Protein AF-0000000066178307 (afdb_homodimer)

Solvent-accessible surface area (backbone atoms only — not comparable to full-atom values): 11859 Å² total; per-residue (Å²): 125,87,68,54,70,48,57,29,30,27,57,36,54,83,48,83,40,31,33,33,31,41,27,75,40,78,41,63,38,90,85,79,64,45,75,43,84,43,77,46,77,40,38,23,40,28,88,80,61,76,73,45,60,52,18,30,32,32,31,30,49,51,76,69,78,51,97,70,29,35,30,28,61,73,46,74,78,41,82,56,47,70,68,57,53,51,50,51,48,49,50,51,49,48,52,48,46,54,55,53,59,62,60,58,57,82,107,126,85,70,55,71,48,56,27,30,29,57,36,54,84,48,85,42,32,31,32,30,42,27,75,42,79,42,64,38,90,86,78,66,45,75,42,83,44,78,44,78,41,37,23,41,28,87,78,61,75,73,45,61,52,19,31,32,33,31,32,51,50,75,71,78,50,98,69,29,35,29,29,60,74,46,75,78,41,81,59,49,70,67,59,53,52,50,51,49,49,52,50,48,48,52,48,45,52,54,55,58,64,61,57,58,82,107

pLDDT: mean 90.84, std 12.84, range [30.05, 98.75]

Structure (mmCIF, N/CA/C/O backbone):
data_AF-0000000066178307-model_v1
#
loop_
_entity.id
_entity.type
_entity.pdbx_description
1 polymer 'Small ribosomal subunit protein uS17'
#
loop_
_atom_site.group_PDB
_atom_site.id
_atom_site.type_symbol
_atom_site.label_atom_id
_atom_site.label_alt_id
_atom_site.label_comp_id
_atom_site.label_asym_id
_atom_site.label_entity_id
_atom_site.label_seq_id
_atom_site.pdbx_PDB_ins_code
_atom_site.Cartn_x
_atom_site.Cartn_y
_atom_site.Cartn_z
_atom_site.occupancy
_atom_site.B_iso_or_equiv
_atom_site.auth_seq_id
_atom_site.auth_comp_id
_atom_site.auth_asym_id
_atom_site.auth_atom_id
_atom_site.pdbx_PDB_model_num
ATOM 1 N N . MET A 1 1 ? 13.32 26.219 10.039 1 58.81 1 MET A N 1
ATOM 2 C CA . MET A 1 1 ? 13.797 25.359 8.961 1 58.81 1 MET A CA 1
ATOM 3 C C . MET A 1 1 ? 12.633 24.656 8.258 1 58.81 1 MET A C 1
ATOM 5 O O . MET A 1 1 ? 11.617 24.344 8.883 1 58.81 1 MET A O 1
ATOM 9 N N . PRO A 1 2 ? 12.617 24.703 6.938 1 69.06 2 PRO A N 1
ATOM 10 C CA . PRO A 1 2 ? 11.438 24.156 6.254 1 69.06 2 PRO A CA 1
ATOM 11 C C . PRO A 1 2 ? 11.094 22.734 6.699 1 69.06 2 PRO A C 1
ATOM 13 O O . PRO A 1 2 ? 11.992 21.969 7.039 1 69.06 2 PRO A O 1
ATOM 16 N N . ARG A 1 3 ? 9.852 22.406 7.051 1 85.62 3 ARG A N 1
ATOM 17 C CA . ARG A 1 3 ? 9.422 21.109 7.559 1 85.62 3 ARG A CA 1
ATOM 18 C C . ARG A 1 3 ? 9.695 20 6.535 1 85.62 3 ARG A C 1
ATOM 20 O O . ARG A 1 3 ? 9.562 20.219 5.332 1 85.62 3 ARG A O 1
ATOM 27 N N . LYS A 1 4 ? 10.352 18.875 6.949 1 95.19 4 LYS A N 1
ATOM 28 C CA . LYS A 1 4 ? 10.633 17.703 6.109 1 95.19 4 LYS A CA 1
ATOM 29 C C . LYS A 1 4 ? 9.344 17.078 5.59 1 95.19 4 LYS A C 1
ATOM 31 O O . LYS A 1 4 ? 8.367 16.953 6.332 1 95.19 4 LYS A O 1
ATOM 36 N N . ARG A 1 5 ? 9.406 16.844 4.27 1 96.25 5 ARG A N 1
ATOM 37 C CA . ARG A 1 5 ? 8.258 16.172 3.67 1 96.25 5 ARG A CA 1
ATOM 38 C C . ARG A 1 5 ? 8.672 14.844 3.049 1 96.25 5 ARG A C 1
ATOM 40 O O . ARG A 1 5 ? 9.773 14.711 2.521 1 96.25 5 ARG A O 1
ATOM 47 N N . LEU A 1 6 ? 7.785 13.93 3.166 1 96.62 6 LEU A N 1
ATOM 48 C CA . LEU A 1 6 ? 8.008 12.602 2.596 1 96.62 6 LEU A CA 1
ATOM 49 C C . LEU A 1 6 ? 6.754 12.094 1.901 1 96.62 6 LEU A C 1
ATOM 51 O O . LEU A 1 6 ? 5.641 12.477 2.258 1 96.62 6 LEU A O 1
ATOM 55 N N . THR A 1 7 ? 6.98 11.352 0.907 1 96.88 7 THR A N 1
ATOM 56 C CA . THR A 1 7 ? 5.879 10.695 0.211 1 96.88 7 THR A CA 1
ATOM 57 C C . THR A 1 7 ? 5.93 9.188 0.424 1 96.88 7 THR A C 1
ATOM 59 O O . THR A 1 7 ? 7 8.578 0.359 1 96.88 7 THR A O 1
ATOM 62 N N . GLY A 1 8 ? 4.781 8.625 0.711 1 97.69 8 GLY A N 1
ATOM 63 C CA . GLY A 1 8 ? 4.719 7.188 0.95 1 97.69 8 GLY A CA 1
ATOM 64 C C . GLY A 1 8 ? 3.338 6.602 0.727 1 97.69 8 GLY A C 1
ATOM 65 O O . GLY A 1 8 ? 2.451 7.273 0.196 1 97.69 8 GLY A O 1
ATOM 66 N N . ILE A 1 9 ? 3.219 5.352 1.08 1 97.69 9 ILE A N 1
ATOM 67 C CA . ILE A 1 9 ? 1.965 4.633 0.888 1 97.69 9 ILE A CA 1
ATOM 68 C C . ILE A 1 9 ? 1.365 4.266 2.244 1 97.69 9 ILE A C 1
ATOM 70 O O . ILE A 1 9 ? 2.084 3.857 3.158 1 97.69 9 ILE A O 1
ATOM 74 N N . VAL A 1 10 ? 0.072 4.434 2.363 1 98.5 10 VAL A N 1
ATOM 75 C CA . VAL A 1 10 ? -0.604 4.082 3.609 1 98.5 10 VAL A CA 1
ATOM 76 C C . VAL A 1 10 ? -0.691 2.564 3.742 1 98.5 10 VAL A C 1
ATOM 78 O O . VAL A 1 10 ? -1.216 1.887 2.855 1 98.5 10 VAL A O 1
ATOM 81 N N . VAL A 1 11 ? -0.214 2.055 4.93 1 98.19 11 VAL A N 1
ATOM 82 C CA . VAL A 1 11 ? -0.198 0.602 5.078 1 98.19 11 VAL A CA 1
ATOM 83 C C . VAL A 1 11 ? -1.147 0.185 6.199 1 98.19 11 VAL A C 1
ATOM 85 O O . VAL A 1 11 ? -1.501 -0.991 6.312 1 98.19 11 VAL A O 1
ATOM 88 N N . SER A 1 12 ? -1.593 1.193 6.98 1 98.38 12 SER A N 1
ATOM 89 C CA . SER A 1 12 ? -2.566 0.922 8.031 1 98.38 12 SER A CA 1
ATOM 90 C C . SER A 1 12 ? -3.4 2.16 8.344 1 98.38 12 SER A C 1
ATOM 92 O O . SER A 1 12 ? -2.869 3.27 8.422 1 98.38 12 SER A O 1
ATOM 94 N N . ASP A 1 13 ? -4.699 1.917 8.398 1 97.44 13 ASP A N 1
ATOM 95 C CA . ASP A 1 13 ? -5.625 2.994 8.75 1 97.44 13 ASP A CA 1
ATOM 96 C C . ASP A 1 13 ? -6.527 2.586 9.906 1 97.44 13 ASP A C 1
ATOM 98 O O . ASP A 1 13 ? -7.625 3.129 10.07 1 97.44 13 ASP A O 1
ATOM 102 N N . LYS A 1 14 ? -6.039 1.734 10.695 1 96.06 14 LYS A N 1
ATOM 103 C CA . LYS A 1 14 ? -6.855 1.139 11.75 1 96.06 14 LYS A CA 1
ATOM 104 C C . LYS A 1 14 ? -6.953 2.064 12.953 1 96.06 14 LYS A C 1
ATOM 106 O O . LYS A 1 14 ? -7.953 2.049 13.68 1 96.06 14 LYS A O 1
ATOM 111 N N . MET A 1 15 ? -6.023 2.861 13.18 1 97.12 15 MET A N 1
ATOM 112 C CA . MET A 1 15 ? -5.961 3.713 14.367 1 97.12 15 MET A CA 1
ATOM 113 C C . MET A 1 15 ? -6.758 4.996 14.156 1 97.12 15 MET A C 1
ATOM 115 O O . MET A 1 15 ? -6.777 5.547 13.055 1 97.12 15 MET A O 1
ATOM 119 N N . ASP A 1 16 ? -7.32 5.469 15.219 1 97.25 16 ASP A N 1
ATOM 120 C CA . ASP A 1 16 ? -8.117 6.691 15.148 1 97.25 16 ASP A CA 1
ATOM 121 C C . ASP A 1 16 ? -7.23 7.91 14.898 1 97.25 16 ASP A C 1
ATOM 123 O O . ASP A 1 16 ? -6.242 8.125 15.602 1 97.25 16 ASP A O 1
ATOM 127 N N . LYS A 1 17 ? -7.559 8.672 13.93 1 98.12 17 LYS A N 1
ATOM 128 C CA . LYS A 1 17 ? -6.906 9.914 13.531 1 98.12 17 LYS A CA 1
ATOM 129 C C . LYS A 1 17 ? -5.422 9.695 13.25 1 98.12 17 LYS A C 1
ATOM 131 O O . LYS A 1 17 ? -4.613 10.617 13.391 1 98.12 17 LYS A O 1
ATOM 136 N N . THR A 1 18 ? -5.027 8.492 13.023 1 98.5 18 THR A N 1
ATOM 137 C CA . THR A 1 18 ? -3.631 8.156 12.773 1 98.5 18 THR A CA 1
ATOM 138 C C . THR A 1 18 ? -3.516 7.109 11.664 1 98.5 18 THR A C 1
ATOM 140 O O .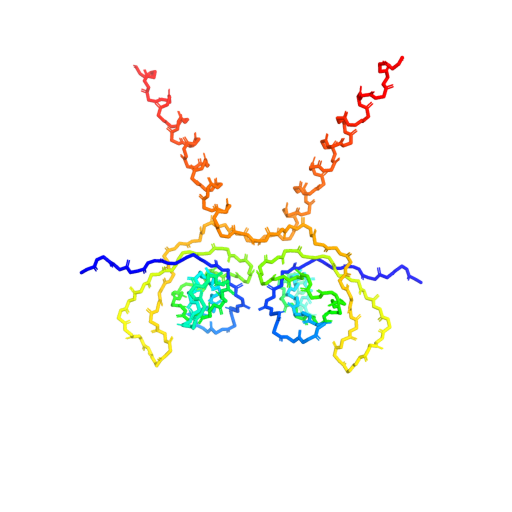 THR A 1 18 ? -4.293 6.152 11.633 1 98.5 18 THR A O 1
ATOM 143 N N . VAL A 1 19 ? -2.596 7.363 10.781 1 98.56 19 VAL A N 1
ATOM 144 C CA . VAL A 1 19 ? -2.305 6.371 9.75 1 98.56 19 VAL A CA 1
ATOM 145 C C . VAL A 1 19 ? -0.825 6 9.789 1 98.56 19 VAL A C 1
ATOM 147 O O . VAL A 1 19 ? -0.002 6.758 10.312 1 98.56 19 VAL A O 1
ATOM 150 N N . VAL A 1 20 ? -0.552 4.805 9.32 1 98.62 20 VAL A N 1
ATOM 151 C CA . VAL A 1 20 ? 0.832 4.367 9.164 1 98.62 20 VAL A CA 1
ATOM 152 C C . VAL A 1 20 ? 1.241 4.477 7.695 1 98.62 20 VAL A C 1
ATOM 154 O O . VAL A 1 20 ? 0.566 3.941 6.812 1 98.62 20 VAL A O 1
ATOM 157 N N . VAL A 1 21 ? 2.305 5.168 7.484 1 98.62 21 VAL A N 1
ATOM 158 C CA . VAL A 1 21 ? 2.775 5.438 6.133 1 98.62 21 VAL A CA 1
ATOM 159 C C . VAL A 1 21 ? 4.152 4.816 5.93 1 98.62 21 VAL A C 1
ATOM 161 O O . VAL A 1 21 ? 5.074 5.055 6.715 1 98.62 21 VAL A O 1
ATOM 164 N N . ALA A 1 22 ? 4.238 3.965 4.875 1 98.56 22 ALA A N 1
ATOM 165 C CA . ALA A 1 22 ? 5.527 3.381 4.508 1 98.56 22 ALA A CA 1
ATOM 166 C C . ALA A 1 22 ? 6.254 4.262 3.494 1 98.56 22 ALA A C 1
ATOM 168 O O . ALA A 1 22 ? 5.715 4.57 2.43 1 98.56 22 ALA A O 1
ATOM 169 N N . VAL A 1 23 ? 7.441 4.637 3.898 1 97.44 23 VAL A N 1
ATOM 170 C CA . VAL A 1 23 ? 8.25 5.504 3.045 1 97.44 23 VAL A CA 1
ATOM 171 C C . VAL A 1 23 ? 9.539 4.789 2.652 1 97.44 23 VAL A C 1
ATOM 173 O O . VAL A 1 23 ? 10.219 4.211 3.504 1 97.44 23 VAL A O 1
ATOM 176 N N . GLU A 1 24 ? 9.781 4.855 1.334 1 94.19 24 GLU A N 1
ATOM 177 C CA . GLU A 1 24 ? 11.023 4.277 0.835 1 94.19 24 GLU A CA 1
ATOM 178 C C . GLU A 1 24 ? 12.117 5.34 0.709 1 94.19 24 GLU A C 1
ATOM 180 O O . GLU A 1 24 ? 11.898 6.391 0.104 1 94.19 24 GLU A O 1
ATOM 185 N N . LYS A 1 25 ? 13.242 5.031 1.304 1 92.44 25 LYS A N 1
ATOM 186 C CA . LYS A 1 25 ? 14.352 5.977 1.247 1 92.44 25 LYS A CA 1
ATOM 187 C C . LYS A 1 25 ? 15.648 5.277 0.866 1 92.44 25 LYS A C 1
ATOM 189 O O . LYS A 1 25 ? 15.805 4.074 1.088 1 92.44 25 LYS A O 1
ATOM 194 N N . LEU A 1 26 ? 16.469 6.055 0.216 1 91.44 26 LEU A N 1
ATOM 195 C CA . LEU A 1 26 ? 17.828 5.586 -0.087 1 91.44 26 LEU A CA 1
ATOM 196 C C . LEU A 1 26 ? 18.781 5.918 1.052 1 91.44 26 LEU A C 1
ATOM 198 O O . LEU A 1 26 ? 18.891 7.078 1.456 1 91.44 26 LEU A O 1
ATOM 202 N N . VAL A 1 27 ? 19.375 4.887 1.616 1 92.75 27 VAL A N 1
ATOM 203 C CA . VAL A 1 27 ? 20.281 5.105 2.729 1 92.75 27 VAL A CA 1
ATOM 204 C C . VAL A 1 27 ? 21.672 4.547 2.379 1 92.75 27 VAL A C 1
ATOM 206 O O . VAL A 1 27 ? 21.766 3.557 1.651 1 92.75 27 VAL A O 1
ATOM 209 N N . GLN A 1 28 ? 22.594 5.164 2.783 1 93.56 28 GLN A N 1
ATOM 210 C CA . GLN A 1 28 ? 23.953 4.73 2.496 1 93.56 28 GLN A CA 1
ATOM 211 C C . GLN A 1 28 ? 24.438 3.717 3.529 1 93.56 28 GLN A C 1
ATOM 213 O O . GLN A 1 28 ? 24.297 3.938 4.734 1 93.56 28 GLN A O 1
ATOM 218 N N . HIS A 1 29 ? 25.016 2.701 3.035 1 91.88 29 HIS A N 1
ATOM 219 C CA . HIS A 1 29 ? 25.594 1.708 3.939 1 91.88 29 HIS A CA 1
ATOM 220 C C . HIS A 1 29 ? 26.859 2.232 4.605 1 91.88 29 HIS A C 1
ATOM 222 O O . HIS A 1 29 ? 27.734 2.793 3.939 1 91.88 29 HIS A O 1
ATOM 228 N N . PRO A 1 30 ? 26.922 2.189 5.922 1 89.69 30 PRO A N 1
ATOM 229 C CA . PRO A 1 30 ? 28 2.818 6.688 1 89.69 30 PRO A CA 1
ATOM 230 C C . PRO A 1 30 ? 29.375 2.312 6.285 1 89.69 30 PRO A C 1
ATOM 232 O O . PRO A 1 30 ? 30.344 3.074 6.305 1 89.69 30 PRO A O 1
ATOM 235 N N . ILE A 1 31 ? 29.453 1.088 5.879 1 91.62 31 ILE A N 1
ATOM 236 C CA . ILE A 1 31 ? 30.766 0.497 5.621 1 91.62 31 ILE A CA 1
ATOM 237 C C . ILE A 1 31 ? 31.094 0.593 4.129 1 91.62 31 ILE A C 1
ATOM 239 O O . ILE A 1 31 ? 32.188 1.039 3.754 1 91.62 31 ILE A O 1
ATOM 243 N N . TYR A 1 32 ? 30.203 0.322 3.182 1 92.25 32 TYR A N 1
ATOM 244 C CA . TYR A 1 32 ? 30.469 0.191 1.754 1 92.25 32 TYR A CA 1
ATOM 245 C C . TYR A 1 32 ? 30.031 1.442 1 1 92.25 32 TYR A C 1
ATOM 247 O O . TYR A 1 32 ? 30.344 1.599 -0.184 1 92.25 32 TYR A O 1
ATOM 255 N N . LYS A 1 33 ? 29.375 2.312 1.598 1 91.62 33 LYS A N 1
ATOM 256 C CA . LYS A 1 33 ? 28.953 3.615 1.081 1 91.62 33 LYS A CA 1
ATOM 257 C C . LYS A 1 33 ? 28.031 3.459 -0.124 1 91.62 33 LYS A C 1
ATOM 259 O O . LYS A 1 33 ? 27.969 4.348 -0.978 1 91.62 33 LYS A O 1
ATOM 264 N N . LYS A 1 34 ? 27.531 2.328 -0.356 1 93.44 34 LYS A N 1
ATOM 265 C CA . LYS A 1 34 ? 26.5 2.094 -1.363 1 93.44 34 LYS A CA 1
ATOM 266 C C . LYS A 1 34 ? 25.109 2.473 -0.834 1 93.44 34 LYS A C 1
ATOM 268 O O . LYS A 1 34 ? 24.875 2.412 0.372 1 93.44 34 LYS A O 1
ATOM 273 N N . TYR A 1 35 ? 24.406 2.951 -1.798 1 93.38 35 TYR A N 1
ATOM 274 C CA . TYR A 1 35 ? 23.047 3.316 -1.397 1 93.38 35 TYR A CA 1
ATOM 275 C C . TYR A 1 35 ? 22.094 2.141 -1.564 1 93.38 35 TYR A C 1
ATOM 277 O O . TYR A 1 35 ? 22.094 1.479 -2.605 1 93.38 35 TYR A O 1
ATOM 285 N N . VAL A 1 36 ? 21.391 1.857 -0.473 1 91.25 36 VAL A N 1
ATOM 286 C CA . VAL A 1 36 ? 20.406 0.786 -0.506 1 91.25 36 VAL A CA 1
ATOM 287 C C . VAL A 1 36 ? 19.016 1.352 -0.195 1 91.25 36 VAL A C 1
ATOM 289 O O . VAL A 1 36 ? 18.891 2.336 0.537 1 91.25 36 VAL A O 1
ATOM 292 N N . LYS A 1 37 ? 18.016 0.75 -0.757 1 89.44 37 LYS A N 1
ATOM 293 C CA . LYS A 1 37 ? 16.641 1.148 -0.49 1 89.44 37 LYS A CA 1
ATOM 294 C C . LYS A 1 37 ? 16.125 0.541 0.814 1 89.44 37 LYS A C 1
ATOM 296 O O . LYS A 1 37 ? 16.328 -0.651 1.066 1 89.44 37 LYS A O 1
ATOM 301 N N . ARG A 1 38 ? 15.648 1.513 1.648 1 92.25 38 ARG A N 1
ATOM 302 C CA . ARG A 1 38 ? 15.055 1.062 2.902 1 92.25 38 ARG A CA 1
ATOM 303 C C . ARG A 1 38 ? 13.656 1.65 3.09 1 92.25 38 ARG A C 1
ATOM 305 O O . ARG A 1 38 ? 13.414 2.805 2.736 1 92.25 38 ARG A O 1
ATOM 312 N N . THR A 1 39 ? 12.742 0.789 3.654 1 95.56 39 THR A N 1
ATOM 313 C CA . THR A 1 39 ? 11.398 1.261 3.945 1 95.56 39 THR A CA 1
ATOM 314 C C . THR A 1 39 ? 11.242 1.585 5.43 1 95.56 39 THR A C 1
ATOM 316 O O . THR A 1 39 ? 11.633 0.791 6.285 1 95.56 39 THR A O 1
ATOM 319 N N . LYS A 1 40 ? 10.805 2.783 5.633 1 96.31 40 LYS A N 1
ATOM 320 C CA . LYS A 1 40 ? 10.516 3.197 7.004 1 96.31 40 LYS A CA 1
ATOM 321 C C . LYS A 1 40 ? 9.039 3.543 7.172 1 96.31 40 LYS A C 1
ATOM 323 O O . LYS A 1 40 ? 8.438 4.184 6.305 1 96.31 40 LYS A O 1
ATOM 328 N N . LYS A 1 41 ? 8.461 3.111 8.312 1 97.75 41 LYS A N 1
ATOM 329 C CA . LYS A 1 41 ? 7.059 3.391 8.594 1 97.75 41 LYS A CA 1
ATOM 330 C C . LYS A 1 41 ? 6.918 4.547 9.578 1 97.75 41 LYS A C 1
ATOM 332 O O . LYS A 1 41 ? 7.637 4.613 10.578 1 97.75 41 LYS A O 1
ATOM 337 N N . TYR A 1 42 ? 6.059 5.453 9.258 1 98.31 42 TYR A N 1
ATOM 338 C CA . TYR A 1 42 ? 5.812 6.629 10.086 1 98.31 42 TYR A CA 1
ATOM 339 C C . TYR A 1 42 ? 4.352 6.699 10.516 1 98.31 42 TYR A C 1
ATOM 341 O O . TYR A 1 42 ? 3.451 6.414 9.727 1 98.31 42 TYR A O 1
ATOM 349 N N . HIS A 1 43 ? 4.133 7.02 11.734 1 98.62 43 HIS A N 1
ATOM 350 C CA . HIS A 1 43 ? 2.791 7.379 12.18 1 98.62 43 HIS A CA 1
ATOM 351 C C . HIS A 1 43 ? 2.482 8.844 11.867 1 98.62 43 HIS A C 1
ATOM 353 O O . HIS A 1 43 ? 3.236 9.734 12.258 1 98.62 43 HIS A O 1
ATOM 359 N N . ALA A 1 44 ? 1.373 9.047 11.164 1 98.69 44 ALA A N 1
ATOM 360 C CA . ALA A 1 44 ? 1.021 10.414 10.773 1 98.69 44 ALA A CA 1
ATOM 361 C C . ALA A 1 44 ? -0.391 10.766 11.234 1 98.69 44 ALA A C 1
ATOM 363 O O . ALA A 1 44 ? -1.3 9.93 11.164 1 98.69 44 ALA A O 1
ATOM 364 N N . HIS A 1 45 ? -0.505 11.914 11.656 1 98.75 45 HIS A N 1
ATOM 365 C CA . HIS A 1 45 ? -1.798 12.422 12.094 1 98.75 45 HIS A CA 1
ATOM 366 C C . HIS A 1 45 ? -2.711 12.703 10.906 1 98.75 45 HIS A C 1
ATOM 368 O O . HIS A 1 45 ? -2.322 13.414 9.977 1 98.75 45 HIS A O 1
ATOM 374 N N . ASP A 1 46 ? -3.863 12.133 10.969 1 98.38 46 ASP A N 1
ATOM 375 C CA . ASP A 1 46 ? -4.922 12.344 9.984 1 98.38 46 ASP A CA 1
ATOM 376 C C . ASP A 1 46 ? -6.242 12.688 10.664 1 98.38 46 ASP A C 1
ATOM 378 O O . ASP A 1 46 ? -7.078 11.812 10.906 1 98.38 46 ASP A O 1
ATOM 382 N N . GLU A 1 47 ? -6.465 13.938 10.789 1 96.94 47 GLU A N 1
ATOM 383 C CA . GLU A 1 47 ? -7.535 14.461 11.633 1 96.94 47 GLU A CA 1
ATOM 384 C C . GLU A 1 47 ? -8.898 13.93 11.195 1 96.94 47 GLU A C 1
ATOM 386 O O . GLU A 1 47 ? -9.727 13.562 12.031 1 96.94 47 GLU A O 1
ATOM 391 N N . ARG A 1 48 ? -9.109 13.812 9.93 1 97.06 48 ARG A N 1
ATOM 392 C CA . ARG A 1 48 ? -10.43 13.461 9.422 1 97.06 48 ARG A CA 1
ATOM 393 C C . ARG A 1 48 ? -10.492 11.992 9.023 1 97.06 48 ARG A C 1
ATOM 395 O O . ARG A 1 48 ? -11.469 11.555 8.414 1 97.06 48 ARG A O 1
ATOM 402 N N . ASN A 1 49 ? -9.484 11.242 9.312 1 97.44 49 ASN A N 1
ATOM 403 C CA . ASN A 1 49 ? -9.453 9.836 8.938 1 97.44 49 ASN A CA 1
ATOM 404 C C . ASN A 1 49 ? -9.781 9.641 7.457 1 97.44 49 ASN A C 1
ATOM 406 O O . ASN A 1 49 ? -10.586 8.781 7.102 1 97.44 49 ASN A O 1
ATOM 410 N N . GLU A 1 50 ? -9.117 10.391 6.613 1 96.88 50 GLU A N 1
ATOM 411 C CA . GLU A 1 50 ? -9.445 10.391 5.191 1 96.88 50 GLU A CA 1
ATOM 412 C C . GLU A 1 50 ? -8.578 9.398 4.422 1 96.88 50 GLU A C 1
ATOM 414 O O . GLU A 1 50 ? -8.992 8.875 3.391 1 96.88 50 GLU A O 1
ATOM 419 N N . CYS A 1 51 ? -7.449 9.094 4.871 1 97.81 51 CYS A N 1
ATOM 420 C CA . CYS A 1 51 ? -6.508 8.227 4.172 1 97.81 51 CYS A CA 1
ATOM 421 C C . CYS A 1 51 ? -6.891 6.758 4.332 1 97.81 51 CYS A C 1
ATOM 423 O O . CYS A 1 51 ? -7.301 6.332 5.418 1 97.81 51 CYS A O 1
ATOM 425 N N . LYS A 1 52 ? -6.758 6.043 3.277 1 96.5 52 LYS A N 1
ATOM 426 C CA . LYS A 1 52 ? -7.039 4.609 3.268 1 96.5 52 LYS A CA 1
ATOM 427 C C . LYS A 1 52 ? -5.824 3.814 2.801 1 96.5 52 LYS A C 1
ATOM 429 O O . LYS A 1 52 ? -4.926 4.363 2.158 1 96.5 52 LYS A O 1
ATOM 434 N N . ILE A 1 53 ? -5.867 2.594 3.182 1 97.5 53 ILE A N 1
ATOM 435 C CA . ILE A 1 53 ? -4.766 1.72 2.795 1 97.5 53 ILE A CA 1
ATOM 436 C C . ILE A 1 53 ? -4.586 1.758 1.278 1 97.5 53 ILE A C 1
ATOM 438 O O . ILE A 1 53 ? -5.562 1.691 0.528 1 97.5 53 ILE A O 1
ATOM 442 N N . GLY A 1 54 ? -3.314 1.943 0.899 1 96.62 54 GLY A N 1
ATOM 443 C CA . GLY A 1 54 ? -3.027 1.957 -0.526 1 96.62 54 GLY A CA 1
ATOM 444 C C . GLY A 1 54 ? -2.902 3.357 -1.096 1 96.62 54 GLY A C 1
ATOM 445 O O . GLY A 1 54 ? -2.354 3.545 -2.184 1 96.62 54 GLY A O 1
ATOM 446 N N . ASP A 1 55 ? -3.457 4.344 -0.42 1 97 55 ASP A N 1
ATOM 447 C CA . ASP A 1 55 ? -3.322 5.723 -0.869 1 97 55 ASP A CA 1
ATOM 448 C C . ASP A 1 55 ? -1.867 6.184 -0.809 1 97 55 ASP A C 1
ATOM 450 O O . ASP A 1 55 ? -1.136 5.824 0.117 1 97 55 ASP A O 1
ATOM 454 N N . VAL A 1 56 ? -1.491 6.914 -1.801 1 97.31 56 VAL A N 1
ATOM 455 C CA . VAL A 1 56 ? -0.205 7.602 -1.756 1 97.31 56 VAL A CA 1
ATOM 456 C C . VAL A 1 56 ? -0.379 8.984 -1.138 1 97.31 56 VAL A C 1
ATOM 458 O O . VAL A 1 56 ? -1.238 9.758 -1.565 1 97.31 56 VAL A O 1
ATOM 461 N N . VAL A 1 57 ? 0.463 9.273 -0.124 1 98.31 57 VAL A N 1
ATOM 462 C CA . VAL A 1 57 ? 0.246 10.516 0.601 1 98.31 57 VAL A CA 1
ATOM 463 C C . VAL A 1 57 ? 1.578 11.242 0.799 1 98.31 57 VAL A C 1
ATOM 465 O O . VAL A 1 57 ? 2.643 10.625 0.711 1 98.31 57 VAL A O 1
ATOM 468 N N . GLU A 1 58 ? 1.459 12.523 0.988 1 97.88 58 GLU A N 1
ATOM 469 C CA .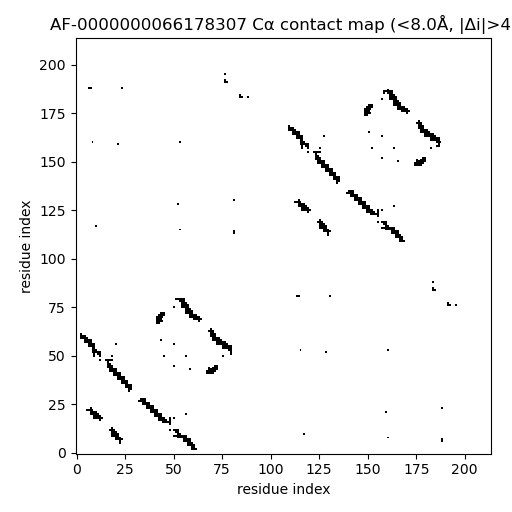 GLU A 1 58 ? 2.576 13.344 1.439 1 97.88 58 GLU A CA 1
ATOM 470 C C . GLU A 1 58 ? 2.447 13.688 2.922 1 97.88 58 GLU A C 1
ATOM 472 O O . GLU A 1 58 ? 1.374 14.078 3.385 1 97.88 58 GLU A O 1
ATOM 477 N N . ILE A 1 59 ? 3.535 13.43 3.615 1 98.25 59 ILE A N 1
ATOM 478 C CA . ILE A 1 59 ? 3.516 13.742 5.039 1 98.25 59 ILE A CA 1
ATOM 479 C C . ILE A 1 59 ? 4.613 14.758 5.359 1 98.25 59 ILE A C 1
ATOM 481 O O . ILE A 1 59 ? 5.582 14.891 4.609 1 98.25 59 ILE A O 1
ATOM 485 N N . GLU A 1 60 ? 4.363 15.461 6.469 1 98.25 60 GLU A N 1
ATOM 486 C CA . GLU A 1 60 ? 5.324 16.469 6.883 1 98.25 60 GLU A CA 1
ATOM 487 C C . GLU A 1 60 ? 5.664 16.344 8.367 1 98.25 60 GLU A C 1
ATOM 489 O O . GLU A 1 60 ? 4.805 15.984 9.172 1 98.25 60 GLU A O 1
ATOM 494 N N . GLU A 1 61 ? 6.875 16.625 8.633 1 97.81 61 GLU A N 1
ATOM 495 C CA . GLU A 1 61 ? 7.328 16.562 10.023 1 97.81 61 GLU A CA 1
ATOM 496 C C . GLU A 1 61 ? 6.699 17.672 10.852 1 97.81 61 GLU A C 1
ATOM 498 O O . GLU A 1 61 ? 6.566 18.812 10.383 1 97.81 61 GLU A O 1
ATOM 503 N N . THR A 1 62 ? 6.262 17.375 12.023 1 96.62 62 THR A N 1
ATOM 504 C CA . THR A 1 62 ? 5.68 18.344 12.945 1 96.62 62 THR A CA 1
ATOM 505 C C . THR A 1 62 ? 6.258 18.172 14.352 1 96.62 62 THR A C 1
ATOM 507 O O . THR A 1 62 ? 7.102 17.297 14.57 1 96.62 62 THR A O 1
ATOM 510 N N . ARG A 1 63 ? 5.871 19.031 15.102 1 95.56 63 ARG A N 1
ATOM 511 C CA . ARG A 1 63 ? 6.184 18.812 16.516 1 95.56 63 ARG A CA 1
ATOM 512 C C . ARG A 1 63 ? 5.625 17.484 17 1 95.56 63 ARG A C 1
ATOM 514 O O . ARG A 1 63 ? 4.535 17.078 16.594 1 95.56 63 ARG A O 1
ATOM 521 N N . PRO A 1 64 ? 6.34 16.828 17.875 1 96.19 64 PRO A N 1
ATOM 522 C CA . PRO A 1 64 ? 5.871 15.523 18.328 1 96.19 64 PRO A CA 1
ATOM 523 C C . PRO A 1 64 ? 4.5 15.586 19 1 96.19 64 PRO A C 1
ATOM 525 O O . PRO A 1 64 ? 4.25 16.469 19.812 1 96.19 64 PRO A O 1
ATOM 528 N N . LEU A 1 65 ? 3.578 14.672 18.594 1 95.12 65 LEU A N 1
ATOM 529 C CA . LEU A 1 65 ? 2.248 14.562 19.188 1 95.12 65 LEU A CA 1
ATOM 530 C C . LEU A 1 65 ? 2.189 13.43 20.188 1 95.12 65 LEU A C 1
ATOM 532 O O . LEU A 1 65 ? 1.406 13.477 21.141 1 95.12 65 LEU A O 1
ATOM 536 N N . SER A 1 66 ? 2.951 12.406 20.031 1 95.06 66 SER A N 1
ATOM 537 C CA . SER A 1 66 ? 3.152 11.258 20.906 1 95.06 66 SER A CA 1
ATOM 538 C C . SER A 1 66 ? 4.578 10.727 20.797 1 95.06 66 SER A C 1
ATOM 540 O O . SER A 1 66 ? 5.438 11.359 20.188 1 95.06 66 SER A O 1
ATOM 542 N N . LYS A 1 67 ? 4.828 9.617 21.406 1 95 67 LYS A N 1
ATOM 543 C CA . LYS A 1 67 ? 6.156 9.008 21.344 1 95 67 LYS A CA 1
ATOM 544 C C . LYS A 1 67 ? 6.539 8.656 19.922 1 95 67 LYS A C 1
ATOM 546 O O . LYS A 1 67 ? 7.688 8.844 19.516 1 95 67 LYS A O 1
ATOM 551 N N . THR A 1 68 ? 5.617 8.312 19.109 1 95.56 68 THR A N 1
ATOM 552 C CA . THR A 1 68 ? 5.961 7.777 17.797 1 95.56 68 THR A CA 1
ATOM 553 C C . THR A 1 68 ? 5.367 8.648 16.688 1 95.56 68 THR A C 1
ATOM 555 O O . THR A 1 68 ? 5.699 8.477 15.508 1 95.56 68 THR A O 1
ATOM 558 N N . LYS A 1 69 ? 4.543 9.594 17.016 1 96.81 69 LYS A N 1
ATOM 559 C CA . LYS A 1 69 ? 3.842 10.375 16 1 96.81 69 LYS A CA 1
ATOM 560 C C . LYS A 1 69 ? 4.43 11.773 15.875 1 96.81 69 LYS A C 1
ATOM 562 O O . LYS A 1 69 ? 4.113 12.664 16.672 1 96.81 69 LYS A O 1
ATOM 567 N N . ARG A 1 70 ? 5.207 11.922 14.836 1 97.69 70 ARG A N 1
ATOM 568 C CA . ARG A 1 70 ? 5.871 13.203 14.594 1 97.69 70 ARG A CA 1
ATOM 569 C C . ARG A 1 70 ? 5.602 13.703 13.18 1 97.69 70 ARG A C 1
ATOM 571 O O . ARG A 1 70 ? 6.344 14.531 12.656 1 97.69 70 ARG A O 1
ATOM 578 N N . TRP A 1 71 ? 4.633 13.133 12.633 1 98.38 71 TRP A N 1
ATOM 579 C CA . TRP A 1 71 ? 4.297 13.477 11.25 1 98.38 71 TRP A CA 1
ATOM 580 C C . TRP A 1 71 ? 2.807 13.766 11.109 1 98.38 71 TRP A C 1
ATOM 582 O O . TRP A 1 71 ? 1.997 13.297 11.906 1 98.38 71 TRP A O 1
ATOM 592 N N . ARG A 1 72 ? 2.48 14.523 10.086 1 98.25 72 ARG A N 1
ATOM 593 C CA . ARG A 1 72 ? 1.091 14.773 9.727 1 98.25 72 ARG A CA 1
ATOM 594 C C . ARG A 1 72 ? 0.884 14.641 8.219 1 98.25 72 ARG A C 1
ATOM 596 O O . ARG A 1 72 ? 1.792 14.922 7.434 1 98.25 72 ARG A O 1
ATOM 603 N N . VAL A 1 73 ? -0.318 14.234 7.922 1 98.5 73 VAL A N 1
ATOM 604 C CA . VAL A 1 73 ? -0.664 14.125 6.508 1 98.5 73 VAL A CA 1
ATOM 605 C C . VAL A 1 73 ? -0.894 15.523 5.926 1 98.5 73 VAL A C 1
ATOM 607 O O . VAL A 1 73 ? -1.652 16.312 6.484 1 98.5 73 VAL A O 1
ATOM 610 N N . VAL A 1 74 ? -0.25 15.781 4.836 1 97.62 74 VAL A N 1
ATOM 611 C CA . VAL A 1 74 ? -0.395 17.062 4.152 1 97.62 74 VAL A CA 1
ATOM 612 C C . VAL A 1 74 ? -1.464 16.953 3.066 1 97.62 74 VAL A C 1
ATOM 614 O O . VAL A 1 74 ? -2.385 17.766 3.008 1 97.62 74 VAL A O 1
ATOM 617 N N . ARG A 1 75 ? -1.328 15.945 2.252 1 97.19 75 ARG A N 1
ATOM 618 C CA . ARG A 1 75 ? -2.295 15.734 1.179 1 97.19 75 ARG A CA 1
ATOM 619 C C . ARG A 1 75 ? -2.252 14.297 0.675 1 97.19 75 ARG A C 1
ATOM 621 O O . ARG A 1 75 ? -1.256 13.594 0.866 1 97.19 75 ARG A O 1
ATOM 628 N N . ILE A 1 76 ? -3.316 13.945 0.035 1 97.56 76 ILE A N 1
ATOM 629 C CA . ILE A 1 76 ? -3.387 12.68 -0.684 1 97.56 76 ILE A CA 1
ATOM 630 C C . ILE A 1 76 ? -3.021 12.898 -2.15 1 97.56 76 ILE A C 1
ATOM 632 O O . ILE A 1 76 ? -3.721 13.617 -2.869 1 97.56 76 ILE A O 1
ATOM 636 N N . ILE A 1 77 ? -1.994 12.359 -2.537 1 96.56 77 ILE A N 1
ATOM 637 C CA . ILE A 1 77 ? -1.491 12.547 -3.893 1 96.56 77 ILE A CA 1
ATOM 638 C C . ILE A 1 77 ? -2.287 11.68 -4.867 1 96.56 77 ILE A C 1
ATOM 640 O O . ILE A 1 77 ? -2.656 12.133 -5.953 1 96.56 77 ILE A O 1
ATOM 644 N N . GLN A 1 78 ? -2.553 10.438 -4.5 1 94.69 78 GLN A N 1
ATOM 645 C CA . GLN A 1 78 ? -3.273 9.477 -5.336 1 94.69 78 GLN A CA 1
ATOM 646 C C . GLN A 1 78 ? -4.086 8.508 -4.484 1 94.69 78 GLN A C 1
ATOM 648 O O . GLN A 1 78 ? -3.555 7.895 -3.557 1 94.69 78 GLN A O 1
ATOM 653 N N . ARG A 1 79 ? -5.301 8.422 -4.832 1 94.56 79 ARG A N 1
ATOM 654 C CA . ARG A 1 79 ? -6.164 7.449 -4.164 1 94.56 79 ARG A CA 1
ATOM 655 C C . ARG A 1 79 ? -6.004 6.059 -4.773 1 94.56 79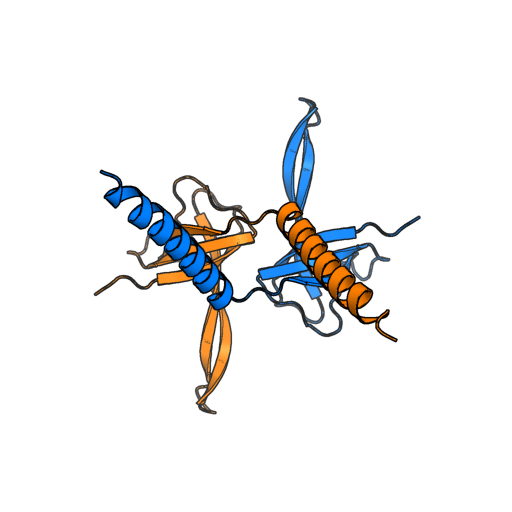 ARG A C 1
ATOM 657 O O . ARG A 1 79 ? -5.863 5.922 -5.992 1 94.56 79 ARG A O 1
ATOM 664 N N . PHE A 1 80 ? -6.09 5.105 -3.885 1 93.12 80 PHE A N 1
ATOM 665 C CA . PHE A 1 80 ? -6 3.74 -4.383 1 93.12 80 PHE A CA 1
ATOM 666 C C . PHE A 1 80 ? -7.387 3.152 -4.605 1 93.12 80 PHE A C 1
ATOM 668 O O . PHE A 1 80 ? -8.234 3.197 -3.711 1 93.12 80 PHE A O 1
ATOM 675 N N . GLU A 1 81 ? -7.594 2.701 -5.695 1 90.25 81 GLU A N 1
ATOM 676 C CA . GLU A 1 81 ? -8.789 1.954 -6.082 1 90.25 81 GLU A CA 1
ATOM 677 C C . GLU A 1 81 ? -8.43 0.747 -6.945 1 90.25 81 GLU A C 1
ATOM 679 O O . GLU A 1 81 ? -7.988 0.901 -8.086 1 90.25 81 GLU A O 1
ATOM 684 N N . PRO A 1 82 ? -8.688 -0.442 -6.434 1 88.19 82 PRO A N 1
ATOM 685 C CA . PRO A 1 82 ? -8.289 -1.653 -7.152 1 88.19 82 PRO A CA 1
ATOM 686 C C . PRO A 1 82 ? -8.867 -1.718 -8.562 1 88.19 82 PRO A C 1
ATOM 688 O O . PRO A 1 82 ? -8.188 -2.152 -9.5 1 88.19 82 PRO A O 1
ATOM 691 N N . GLU A 1 83 ? -10.062 -1.326 -8.688 1 86.81 83 GLU A N 1
ATOM 692 C CA . GLU A 1 83 ? -10.719 -1.363 -9.992 1 86.81 83 GLU A CA 1
ATOM 693 C C . GLU A 1 83 ? -10.031 -0.44 -10.992 1 86.81 83 GLU A C 1
ATOM 695 O O . GLU A 1 83 ? -9.898 -0.777 -12.164 1 86.81 83 GLU A O 1
ATOM 700 N N . ARG A 1 84 ? -9.586 0.647 -10.531 1 87.62 84 ARG A N 1
ATOM 701 C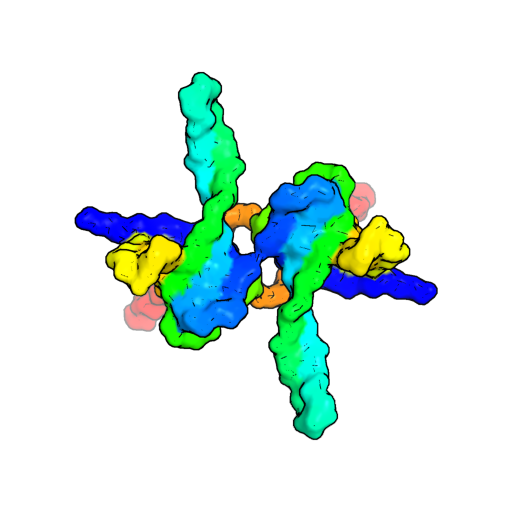 CA . ARG A 1 84 ? -8.906 1.612 -11.391 1 87.62 84 ARG A CA 1
ATOM 702 C C . ARG A 1 84 ? -7.59 1.05 -11.914 1 87.62 84 ARG A C 1
ATOM 704 O O . ARG A 1 84 ? -7.262 1.215 -13.094 1 87.62 84 ARG A O 1
ATOM 711 N N . VAL A 1 85 ? -6.953 0.349 -11.062 1 89 85 VAL A N 1
ATOM 712 C CA . VAL A 1 85 ? -5.652 -0.196 -11.43 1 89 85 VAL A CA 1
ATOM 713 C C . VAL A 1 85 ? -5.828 -1.303 -12.461 1 89 85 VAL A C 1
ATOM 715 O O . VAL A 1 85 ? -5.074 -1.374 -13.438 1 89 85 VAL A O 1
ATOM 718 N N . LEU A 1 86 ? -6.836 -2.078 -12.281 1 91.44 86 LEU A N 1
ATOM 719 C CA . LEU A 1 86 ? -7.102 -3.176 -13.203 1 91.44 86 LEU A CA 1
ATOM 720 C C . LEU A 1 86 ? -7.496 -2.646 -14.578 1 91.44 86 LEU A C 1
ATOM 722 O O . LEU A 1 86 ? -7.074 -3.189 -15.602 1 91.44 86 LEU A O 1
ATOM 726 N N . LYS A 1 87 ? -8.328 -1.606 -14.602 1 91.62 87 LYS A N 1
ATOM 727 C CA . LYS A 1 87 ? -8.75 -1.006 -15.859 1 91.62 87 LYS A CA 1
ATOM 728 C C . LYS A 1 87 ? -7.559 -0.424 -16.625 1 91.62 87 LYS A C 1
ATOM 730 O O . LYS A 1 87 ? -7.469 -0.552 -17.844 1 91.62 87 LYS A O 1
ATOM 735 N N . GLU A 1 88 ? -6.742 0.227 -15.797 1 89.94 88 GLU A N 1
ATOM 736 C CA . GLU A 1 88 ? -5.543 0.798 -16.406 1 89.94 88 GLU A CA 1
ATOM 737 C C . GLU A 1 88 ? -4.664 -0.289 -17.016 1 89.94 88 GLU A C 1
ATOM 739 O O . GLU A 1 88 ? -4.117 -0.113 -18.109 1 89.94 88 GLU A O 1
ATOM 744 N N . GLU A 1 89 ? -4.594 -1.338 -16.312 1 89.06 89 GLU A N 1
ATOM 745 C CA . GLU A 1 89 ? -3.811 -2.463 -16.812 1 89.06 89 GLU A CA 1
ATOM 746 C C . GLU A 1 89 ? -4.434 -3.055 -18.062 1 89.06 89 GLU A C 1
ATOM 748 O O . GLU A 1 89 ? -3.725 -3.428 -19 1 89.06 89 GLU A O 1
ATOM 753 N N . GLU A 1 90 ? -5.684 -3.164 -18 1 91.44 90 GLU A N 1
ATOM 754 C CA . GLU A 1 90 ? -6.395 -3.688 -19.156 1 91.44 90 GLU A CA 1
ATOM 755 C C . GLU A 1 90 ? -6.215 -2.779 -20.375 1 91.44 90 GLU A C 1
ATOM 757 O O . GLU A 1 90 ? -6.07 -3.26 -21.5 1 91.44 90 GLU A O 1
ATOM 762 N N . ASP A 1 91 ? -6.309 -1.482 -20.156 1 89.38 91 ASP A N 1
ATOM 763 C CA . ASP A 1 91 ? -6.129 -0.513 -21.234 1 89.38 91 ASP A CA 1
ATOM 764 C C . ASP A 1 91 ? -4.73 -0.62 -21.844 1 89.38 91 ASP A C 1
ATOM 766 O O . ASP A 1 91 ? -4.574 -0.543 -23.062 1 89.38 91 ASP A O 1
ATOM 770 N N . ILE A 1 92 ? -3.783 -0.856 -20.922 1 88.94 92 ILE A N 1
ATOM 771 C CA . ILE A 1 92 ? -2.402 -0.966 -21.391 1 88.94 92 ILE A CA 1
ATOM 772 C C . ILE A 1 92 ? -2.23 -2.248 -22.203 1 88.94 92 ILE A C 1
ATOM 774 O O . ILE A 1 92 ? -1.587 -2.24 -23.25 1 88.94 92 ILE A O 1
ATOM 778 N N . GLN A 1 93 ? -2.863 -3.236 -21.734 1 87.81 93 GLN A N 1
ATOM 779 C CA . GLN A 1 93 ? -2.771 -4.508 -22.438 1 87.81 93 GLN A CA 1
ATOM 780 C C . GLN A 1 93 ? -3.451 -4.426 -23.812 1 87.81 93 GLN A C 1
ATOM 782 O O . GLN A 1 93 ? -2.943 -4.965 -24.797 1 87.81 93 GLN A O 1
ATOM 787 N N . GLU A 1 94 ? -4.594 -3.75 -23.781 1 90.56 94 GLU A N 1
ATOM 788 C CA . GLU A 1 94 ? -5.301 -3.568 -25.047 1 90.56 94 GLU A CA 1
ATOM 789 C C . GLU A 1 94 ? -4.477 -2.746 -26.031 1 90.56 94 GLU A C 1
ATOM 791 O O . GLU A 1 94 ? -4.473 -3.025 -27.234 1 90.56 94 GLU A O 1
ATOM 796 N N . GLU A 1 95 ? -3.891 -1.708 -25.469 1 87.94 95 GLU A N 1
ATOM 797 C CA . GLU A 1 95 ? -3.041 -0.871 -26.312 1 87.94 95 GLU A CA 1
ATOM 798 C C . GLU A 1 95 ? -1.871 -1.669 -26.875 1 87.94 95 GLU A C 1
ATOM 800 O O . GLU A 1 95 ? -1.511 -1.504 -28.047 1 87.94 95 GLU A O 1
ATOM 805 N N . ILE A 1 96 ? -1.358 -2.592 -26.125 1 87.81 96 ILE A N 1
ATOM 806 C CA . ILE A 1 96 ? -0.24 -3.42 -26.562 1 87.81 96 ILE A CA 1
ATOM 807 C C . ILE A 1 96 ? -0.719 -4.422 -27.609 1 87.81 96 ILE A C 1
ATOM 809 O O . ILE A 1 96 ? -0.05 -4.633 -28.625 1 87.81 96 ILE A O 1
ATOM 813 N N . GLU A 1 97 ? -1.889 -4.871 -27.312 1 86.25 97 GLU A N 1
ATOM 814 C CA . GLU A 1 97 ? -2.432 -5.84 -28.25 1 86.25 97 GLU A CA 1
ATOM 815 C C . GLU A 1 97 ? -2.799 -5.172 -29.578 1 86.25 97 GLU A C 1
ATOM 817 O O . GLU A 1 97 ? -2.674 -5.781 -30.641 1 86.25 97 GLU A O 1
ATOM 822 N N . ALA A 1 98 ? -3.273 -3.988 -29.5 1 84.62 98 ALA A N 1
ATOM 823 C CA . ALA A 1 98 ? -3.621 -3.234 -30.703 1 84.62 98 ALA A CA 1
ATOM 824 C C . ALA A 1 98 ? -2.375 -2.893 -31.516 1 84.62 98 ALA A C 1
ATOM 826 O O . ALA A 1 98 ? -2.404 -2.92 -32.75 1 84.62 98 ALA A O 1
ATOM 827 N N . VAL A 1 99 ? -1.312 -2.627 -30.812 1 79.25 99 VAL A N 1
ATOM 828 C CA . VAL A 1 99 ? -0.06 -2.281 -31.484 1 79.25 99 VAL A CA 1
ATOM 829 C C . VAL A 1 99 ? 0.579 -3.537 -32.062 1 79.25 99 VAL A C 1
ATOM 831 O O . VAL A 1 99 ? 1.126 -3.506 -33.188 1 79.25 99 VAL A O 1
ATOM 834 N N . GLU A 1 100 ? 0.435 -4.57 -31.234 1 74.38 100 GLU A N 1
ATOM 835 C CA . GLU A 1 100 ? 0.995 -5.828 -31.719 1 74.38 100 GLU A CA 1
ATOM 836 C C . GLU A 1 100 ? 0.134 -6.426 -32.844 1 74.38 100 GLU A C 1
ATOM 838 O O . GLU A 1 100 ? 0.65 -7.07 -33.75 1 74.38 100 GLU A O 1
ATOM 843 N N . GLY A 1 101 ? -1.114 -6.406 -32.656 1 61.97 101 GLY A N 1
ATOM 844 C CA . GLY A 1 101 ? -1.938 -6.883 -33.781 1 61.97 101 GLY A CA 1
ATOM 845 C C . GLY A 1 101 ? -1.811 -6.035 -35.031 1 61.97 101 GLY A C 1
ATOM 846 O O . GLY A 1 101 ? -2.166 -6.477 -36.125 1 61.97 101 GLY A O 1
ATOM 847 N N . LYS A 1 102 ? -1.653 -4.715 -35.031 1 61.38 102 LYS A N 1
ATOM 848 C CA . LYS A 1 102 ? -1.5 -3.91 -36.25 1 61.38 102 LYS A CA 1
ATOM 849 C C . LYS A 1 102 ? -0.18 -4.219 -36.969 1 61.38 102 LYS A C 1
ATOM 851 O O . LYS A 1 102 ? -0.004 -3.893 -38.125 1 61.38 102 LYS A O 1
ATOM 856 N N . GLY A 1 103 ? 0.873 -4.734 -36.156 1 52.88 103 GLY A N 1
ATOM 857 C CA . GLY A 1 103 ? 2.109 -5 -36.875 1 52.88 103 GLY A CA 1
ATOM 858 C C . GLY A 1 103 ? 2.072 -6.293 -37.656 1 52.88 103 GLY A C 1
ATOM 859 O O . GLY A 1 103 ? 3.061 -6.664 -38.281 1 52.88 103 GLY A O 1
ATOM 860 N N . GLY A 1 104 ? 1.128 -7.203 -37.375 1 46.91 104 GLY A N 1
ATOM 861 C CA . GLY A 1 104 ? 1.177 -8.422 -38.188 1 46.91 104 GLY A CA 1
ATOM 862 C C . GLY A 1 104 ? 0.917 -8.18 -39.656 1 46.91 104 GLY A C 1
ATOM 863 O O . GLY A 1 104 ? 1.066 -9.094 -40.469 1 46.91 104 GLY A O 1
ATOM 864 N N . VAL A 1 105 ? 0.049 -7.312 -40 1 46.59 105 VAL A N 1
ATOM 865 C CA . VAL A 1 105 ? -0.387 -7.48 -41.406 1 46.59 105 VAL A CA 1
ATOM 866 C C . VAL A 1 105 ? 0.695 -6.973 -42.344 1 46.59 105 VAL A C 1
ATOM 868 O O . VAL A 1 105 ? 0.524 -7.008 -43.562 1 46.59 105 VAL A O 1
ATOM 871 N N . GLU A 1 106 ? 1.663 -6.152 -41.844 1 42.94 106 GLU A N 1
ATOM 872 C CA . GLU A 1 106 ? 2.371 -5.711 -43.031 1 42.94 106 GLU A CA 1
ATOM 873 C C . GLU A 1 106 ? 3.295 -6.801 -43.562 1 42.94 106 GLU A C 1
ATOM 875 O O . GLU A 1 106 ? 4.484 -6.562 -43.812 1 42.94 106 GLU A O 1
ATOM 880 N N . SER A 1 107 ? 2.986 -8.141 -43.188 1 31.14 107 SER A N 1
ATOM 881 C CA . SER A 1 107 ? 3.514 -8.867 -44.344 1 31.14 107 SER A CA 1
ATOM 882 C C . SER A 1 107 ? 2.531 -8.844 -45.531 1 31.14 107 SER A C 1
ATOM 884 O O . SER A 1 107 ? 1.317 -8.906 -45.312 1 31.14 107 SER A O 1
ATOM 886 N N . MET B 1 1 ? -12.82 -26.375 -9.234 1 59.53 1 MET B N 1
ATOM 887 C CA . MET B 1 1 ? -13.43 -25.047 -9.258 1 59.53 1 MET B CA 1
ATOM 888 C C . MET B 1 1 ? -12.367 -23.969 -9.469 1 59.53 1 MET B C 1
ATOM 890 O O . MET B 1 1 ? -11.227 -24.109 -9.031 1 59.53 1 MET B O 1
ATOM 894 N N . PRO B 1 2 ? -12.625 -23.047 -10.398 1 69.88 2 PRO B N 1
ATOM 895 C CA . PRO B 1 2 ? -11.57 -22.094 -10.711 1 69.88 2 PRO B CA 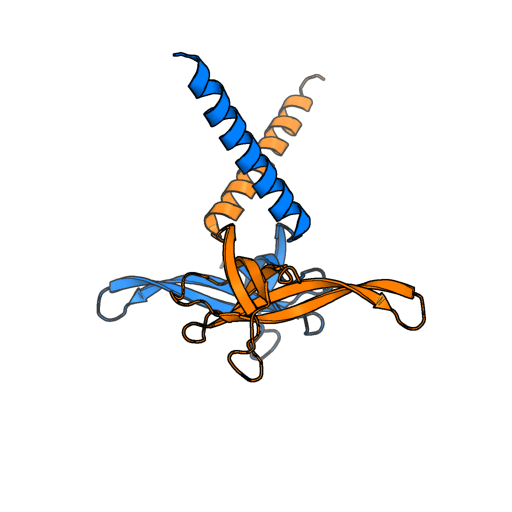1
ATOM 896 C C . PRO B 1 2 ? -11.023 -21.391 -9.469 1 69.88 2 PRO B C 1
ATOM 898 O O . PRO B 1 2 ? -11.766 -21.172 -8.5 1 69.88 2 PRO B O 1
ATOM 901 N N . ARG B 1 3 ? -9.703 -21.312 -9.234 1 86.31 3 ARG B N 1
ATOM 902 C CA . ARG B 1 3 ? -9.078 -20.719 -8.055 1 86.31 3 ARG B CA 1
ATOM 903 C C . ARG B 1 3 ? -9.453 -19.25 -7.91 1 86.31 3 ARG B C 1
ATOM 905 O O . ARG B 1 3 ? -9.578 -18.531 -8.906 1 86.31 3 ARG B O 1
ATOM 912 N N . LYS B 1 4 ? -9.914 -18.781 -6.691 1 95.31 4 LYS B N 1
ATOM 913 C CA . LYS B 1 4 ? -10.258 -17.406 -6.375 1 95.31 4 LYS B CA 1
ATOM 914 C C . LYS B 1 4 ? -9.047 -16.484 -6.527 1 95.31 4 LYS B C 1
ATOM 916 O O . LYS B 1 4 ? -7.938 -16.844 -6.137 1 95.31 4 LYS B O 1
ATOM 921 N N . ARG B 1 5 ? -9.336 -15.383 -7.242 1 96.25 5 ARG B N 1
ATOM 922 C CA . ARG B 1 5 ? -8.281 -14.391 -7.387 1 96.25 5 ARG B CA 1
ATOM 923 C C . ARG B 1 5 ? -8.688 -13.062 -6.773 1 96.25 5 ARG B C 1
ATOM 925 O O . ARG B 1 5 ? -9.859 -12.68 -6.816 1 96.25 5 ARG B O 1
ATOM 932 N N . LEU B 1 6 ? -7.746 -12.43 -6.215 1 96.69 6 LEU B N 1
ATOM 933 C CA . LEU B 1 6 ? -7.965 -11.117 -5.605 1 96.69 6 LEU B CA 1
ATOM 934 C C . LEU B 1 6 ? -6.832 -10.164 -5.957 1 96.69 6 LEU B C 1
ATOM 936 O O . LEU B 1 6 ? -5.703 -10.594 -6.211 1 96.69 6 LEU B O 1
ATOM 940 N N . THR B 1 7 ? -7.16 -8.961 -6.059 1 96.94 7 THR B N 1
ATOM 941 C CA . THR B 1 7 ? -6.168 -7.914 -6.273 1 96.94 7 THR B CA 1
ATOM 942 C C . THR B 1 7 ? -6.047 -7.016 -5.047 1 96.94 7 THR B C 1
ATOM 944 O O . THR B 1 7 ? -7.055 -6.641 -4.445 1 96.94 7 THR B O 1
ATOM 947 N N . GLY B 1 8 ? -4.832 -6.73 -4.676 1 97.75 8 GLY B N 1
ATOM 948 C CA . GLY B 1 8 ? -4.609 -5.895 -3.506 1 97.75 8 GLY B CA 1
ATOM 949 C C . GLY B 1 8 ? -3.252 -5.215 -3.51 1 97.75 8 GLY B C 1
ATOM 950 O O . GLY B 1 8 ? -2.549 -5.23 -4.523 1 97.75 8 GLY B O 1
ATOM 951 N N . ILE B 1 9 ? -2.957 -4.594 -2.398 1 97.69 9 ILE B N 1
ATOM 952 C CA . ILE B 1 9 ? -1.709 -3.852 -2.258 1 97.69 9 ILE B CA 1
ATOM 953 C C . ILE B 1 9 ? -0.825 -4.52 -1.209 1 97.69 9 ILE B C 1
ATOM 955 O O . ILE B 1 9 ? -1.313 -4.949 -0.161 1 97.69 9 ILE B O 1
ATOM 959 N N . VAL B 1 10 ? 0.446 -4.598 -1.514 1 98.5 10 VAL B N 1
ATOM 960 C CA . VAL B 1 10 ? 1.382 -5.184 -0.56 1 98.5 10 VAL B CA 1
ATOM 961 C C . VAL B 1 10 ? 1.618 -4.215 0.597 1 98.5 10 VAL B C 1
ATOM 963 O O . VAL B 1 10 ? 2.01 -3.066 0.381 1 98.5 10 VAL B O 1
ATOM 966 N N . VAL B 1 11 ? 1.418 -4.746 1.855 1 98.25 11 VAL B N 1
ATOM 967 C CA . VAL B 1 11 ? 1.55 -3.842 2.992 1 98.25 11 VAL B CA 1
ATOM 968 C C . VAL B 1 11 ? 2.732 -4.27 3.859 1 98.25 11 VAL B C 1
ATOM 970 O O . VAL B 1 11 ? 3.197 -3.502 4.707 1 98.25 11 VAL B O 1
ATOM 973 N N . SER B 1 12 ? 3.242 -5.496 3.578 1 98.31 12 SER B N 1
ATOM 974 C CA . SER B 1 12 ? 4.422 -5.977 4.289 1 98.31 12 SER B CA 1
ATOM 975 C C . SER B 1 12 ? 5.195 -6.996 3.453 1 98.31 12 SER B C 1
ATOM 977 O O . SER B 1 12 ? 4.598 -7.863 2.816 1 98.31 12 SER B O 1
ATOM 979 N N . ASP B 1 13 ? 6.5 -6.762 3.398 1 97.5 13 ASP B N 1
ATOM 980 C CA . ASP B 1 13 ? 7.379 -7.684 2.688 1 97.5 13 ASP B CA 1
ATOM 981 C C . ASP B 1 13 ? 8.523 -8.148 3.582 1 97.5 13 ASP B C 1
ATOM 983 O O . ASP B 1 13 ? 9.578 -8.547 3.09 1 97.5 13 ASP B O 1
ATOM 987 N N . LYS B 1 14 ? 8.266 -8.164 4.82 1 96 14 LYS B N 1
ATOM 988 C CA . LYS B 1 14 ? 9.32 -8.438 5.801 1 96 14 LYS B CA 1
ATOM 989 C C . LYS B 1 14 ? 9.57 -9.938 5.934 1 96 14 LYS B C 1
ATOM 991 O O . LYS B 1 14 ? 10.688 -10.359 6.246 1 96 14 LYS B O 1
ATOM 996 N N . MET B 1 15 ? 8.648 -10.719 5.684 1 97.12 15 MET B N 1
ATOM 997 C CA . MET B 1 15 ? 8.75 -12.164 5.887 1 97.12 15 MET B CA 1
ATOM 998 C C . MET B 1 15 ? 9.375 -12.844 4.672 1 97.12 15 MET B C 1
ATOM 1000 O O . MET B 1 15 ? 9.125 -12.445 3.533 1 97.12 15 MET B O 1
ATOM 1004 N N . ASP B 1 16 ? 10.094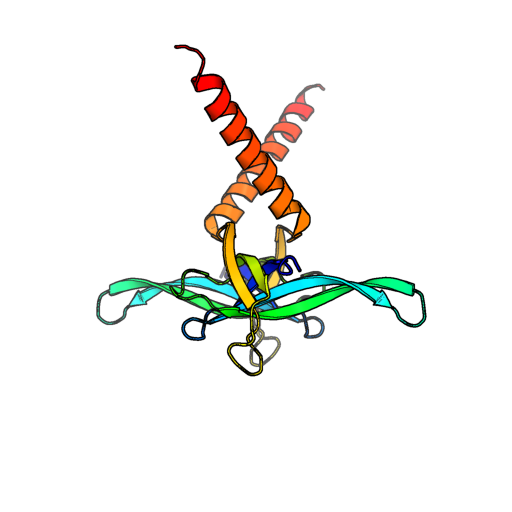 -13.891 4.957 1 97.31 16 ASP B N 1
ATOM 1005 C CA . ASP B 1 16 ? 10.758 -14.617 3.879 1 97.31 16 ASP B CA 1
ATOM 1006 C C . ASP B 1 16 ? 9.742 -15.367 3.016 1 97.31 16 ASP B C 1
ATOM 1008 O O . ASP B 1 16 ? 8.898 -16.094 3.535 1 97.31 16 ASP B O 1
ATOM 1012 N N . LYS B 1 17 ? 9.812 -15.172 1.736 1 98.19 17 LYS B N 1
ATOM 1013 C CA . LYS B 1 17 ? 9 -15.812 0.712 1 98.19 17 LYS B CA 1
ATOM 1014 C C . LYS B 1 17 ? 7.512 -15.594 0.974 1 98.19 17 LYS B C 1
ATOM 1016 O O . LYS B 1 17 ? 6.676 -16.406 0.577 1 98.19 17 LYS B O 1
ATOM 1021 N N . THR B 1 18 ? 7.188 -14.617 1.763 1 98.56 18 THR B N 1
ATOM 1022 C CA . THR B 1 18 ? 5.801 -14.32 2.113 1 98.56 18 THR B CA 1
ATOM 1023 C C . THR B 1 18 ? 5.559 -12.812 2.133 1 98.56 18 THR B C 1
ATOM 1025 O O . THR B 1 18 ? 6.387 -12.055 2.635 1 98.56 18 THR B O 1
ATOM 1028 N N . VAL B 1 19 ? 4.465 -12.43 1.558 1 98.56 19 VAL B N 1
ATOM 1029 C CA . VAL B 1 19 ? 4.059 -11.023 1.62 1 98.56 19 VAL B CA 1
ATOM 1030 C C . VAL B 1 19 ? 2.652 -10.922 2.205 1 98.56 19 VAL B C 1
ATOM 1032 O O . VAL B 1 19 ? 1.887 -11.883 2.174 1 98.56 19 VAL B O 1
ATOM 1035 N N . VAL B 1 20 ? 2.391 -9.766 2.787 1 98.62 20 VAL B N 1
ATOM 1036 C CA . VAL B 1 20 ? 1.045 -9.469 3.262 1 98.62 20 VAL B CA 1
ATOM 1037 C C . VAL B 1 20 ? 0.348 -8.531 2.279 1 98.62 20 VAL B C 1
ATOM 1039 O O . VAL B 1 20 ? 0.881 -7.469 1.935 1 98.62 20 VAL B O 1
ATOM 1042 N N . VAL B 1 21 ? -0.792 -8.945 1.854 1 98.62 21 VAL B N 1
ATOM 1043 C CA . VAL B 1 21 ? -1.54 -8.211 0.841 1 98.62 21 VAL B CA 1
ATOM 1044 C C . VAL B 1 21 ? -2.877 -7.75 1.419 1 98.62 21 VAL B C 1
ATOM 1046 O O . VAL B 1 21 ? -3.637 -8.555 1.961 1 98.62 21 VAL B O 1
ATOM 1049 N N . ALA B 1 22 ? -3.092 -6.414 1.332 1 98.5 22 ALA B N 1
ATOM 1050 C CA . ALA B 1 22 ? -4.375 -5.852 1.752 1 98.5 22 ALA B CA 1
ATOM 1051 C C . ALA B 1 22 ? -5.359 -5.805 0.588 1 98.5 22 ALA B C 1
ATOM 1053 O O . ALA B 1 22 ? -5.07 -5.215 -0.456 1 98.5 22 ALA B O 1
ATOM 1054 N N . VAL B 1 23 ? -6.477 -6.449 0.812 1 97.44 23 VAL B N 1
ATOM 1055 C CA . VAL B 1 23 ? -7.5 -6.516 -0.222 1 97.44 23 VAL B CA 1
ATOM 1056 C C . VAL B 1 23 ? -8.781 -5.848 0.276 1 97.44 23 VAL B C 1
ATOM 1058 O O . VAL B 1 23 ? -9.227 -6.105 1.396 1 97.44 23 VAL B O 1
ATOM 1061 N N . GLU B 1 24 ? -9.273 -4.984 -0.613 1 94.19 24 GLU B N 1
ATOM 1062 C CA . GLU B 1 24 ? -10.539 -4.332 -0.293 1 94.19 24 GLU B CA 1
ATOM 1063 C C . GLU B 1 24 ? -11.719 -5.066 -0.928 1 94.19 24 GLU B C 1
ATOM 1065 O O . GLU B 1 24 ? -11.711 -5.34 -2.131 1 94.19 24 GLU B O 1
ATOM 1070 N N . LYS B 1 25 ? -12.688 -5.367 -0.08 1 92.44 25 LYS B N 1
ATOM 1071 C CA . LYS B 1 25 ? -13.867 -6.074 -0.58 1 92.44 25 LYS B CA 1
ATOM 1072 C C . LYS B 1 25 ? -15.156 -5.418 -0.087 1 92.44 25 LYS B C 1
ATOM 1074 O O . LYS B 1 25 ? -15.156 -4.746 0.945 1 92.44 25 LYS B O 1
ATOM 1079 N N . LEU B 1 26 ? -16.141 -5.582 -0.922 1 91.31 26 LEU B N 1
ATOM 1080 C CA . LEU B 1 26 ? -17.469 -5.148 -0.534 1 91.31 26 LEU B CA 1
ATOM 1081 C C . LEU B 1 26 ? -18.219 -6.27 0.179 1 91.31 26 LEU B C 1
ATOM 1083 O O . LEU B 1 26 ? -18.359 -7.371 -0.361 1 91.31 26 LEU B O 1
ATOM 1087 N N . VAL B 1 27 ? -18.594 -6.016 1.405 1 92.81 27 VAL B N 1
ATOM 1088 C CA . VAL B 1 27 ? -19.297 -7.039 2.174 1 92.81 27 VAL B CA 1
ATOM 1089 C C . VAL B 1 27 ? -20.672 -6.516 2.609 1 92.81 27 VAL B C 1
ATOM 1091 O O . VAL B 1 27 ? -20.828 -5.316 2.861 1 92.81 27 VAL B O 1
ATOM 1094 N N . GLN B 1 28 ? -21.547 -7.312 2.609 1 93.5 28 GLN B N 1
ATOM 1095 C CA . GLN B 1 28 ? -22.906 -6.918 2.994 1 93.5 28 GLN B CA 1
ATOM 1096 C C . GLN B 1 28 ? -23.078 -6.988 4.508 1 93.5 28 GLN B C 1
ATOM 1098 O O . GLN B 1 28 ? -22.734 -7.988 5.137 1 93.5 28 GLN B O 1
ATOM 1103 N N . HIS B 1 29 ? -23.656 -5.969 5 1 91.62 29 HIS B N 1
ATOM 1104 C CA . HIS B 1 29 ? -23.953 -5.965 6.426 1 91.62 29 HIS B CA 1
ATOM 1105 C C . HIS B 1 29 ? -25.109 -6.918 6.754 1 91.62 29 HIS B C 1
ATOM 1107 O O . HIS B 1 29 ? -26.141 -6.91 6.074 1 91.62 29 HIS B O 1
ATOM 1113 N N . PRO B 1 30 ? -24.891 -7.855 7.684 1 89.5 30 PRO B N 1
ATOM 1114 C CA . PRO B 1 30 ? -25.844 -8.938 7.961 1 89.5 30 PRO B CA 1
ATOM 1115 C C . PRO B 1 30 ? -27.234 -8.414 8.328 1 89.5 30 PRO B C 1
ATOM 1117 O O . PRO B 1 30 ? -28.234 -9.055 7.996 1 89.5 30 PRO B O 1
ATOM 1120 N N . ILE B 1 31 ? -27.266 -7.273 8.945 1 91.31 31 ILE B N 1
ATOM 1121 C CA . ILE B 1 31 ? -28.547 -6.793 9.453 1 91.31 31 ILE B CA 1
ATOM 1122 C C . ILE B 1 31 ? -29.172 -5.824 8.445 1 91.31 31 ILE B C 1
ATOM 1124 O O . ILE B 1 31 ? -30.344 -5.961 8.086 1 91.31 31 ILE B O 1
ATOM 1128 N N . TYR B 1 32 ? -28.469 -4.879 7.836 1 92 32 TYR B N 1
ATOM 1129 C CA . TYR B 1 32 ? -29 -3.789 7.031 1 92 32 TYR B CA 1
ATOM 1130 C C . TYR B 1 32 ? -28.844 -4.078 5.543 1 92 32 TYR B C 1
ATOM 1132 O O . TYR B 1 32 ? -29.391 -3.363 4.703 1 92 32 TYR B O 1
ATOM 1140 N N . LYS B 1 33 ? -28.172 -5.043 5.184 1 91.5 33 LYS B N 1
ATOM 1141 C CA . LYS B 1 33 ? -27.984 -5.535 3.82 1 91.5 33 LYS B CA 1
ATOM 1142 C C . LYS B 1 33 ? -27.312 -4.484 2.941 1 91.5 33 LYS B C 1
ATOM 1144 O O . LYS B 1 33 ? -27.484 -4.48 1.723 1 91.5 33 LYS B O 1
ATOM 1149 N N . LYS B 1 34 ? -26.75 -3.5 3.496 1 93.38 34 LYS B N 1
ATOM 1150 C CA . LYS B 1 34 ? -25.922 -2.533 2.781 1 93.38 34 LYS B CA 1
ATOM 1151 C C . LYS B 1 34 ? -24.5 -3.057 2.596 1 93.38 34 LYS B C 1
ATOM 1153 O O . LYS B 1 34 ? -24.016 -3.865 3.395 1 93.38 34 LYS B O 1
ATOM 1158 N N . TYR B 1 35 ? -24.016 -2.641 1.474 1 93.12 35 TYR B N 1
ATOM 1159 C CA . TYR B 1 35 ? -22.656 -3.07 1.218 1 93.12 35 TYR B CA 1
ATOM 1160 C C . TYR B 1 35 ? -21.656 -2.059 1.765 1 93.12 35 TYR B C 1
ATOM 1162 O O . TYR B 1 35 ? -21.781 -0.854 1.536 1 93.12 35 TYR B O 1
ATOM 1170 N N . VAL B 1 36 ? -20.734 -2.578 2.559 1 91.31 36 VAL B N 1
ATOM 1171 C CA . VAL B 1 36 ? -19.672 -1.731 3.113 1 91.31 36 VAL B CA 1
ATOM 1172 C C . VAL B 1 36 ? -18.312 -2.232 2.65 1 91.31 36 VAL B C 1
ATOM 1174 O O . VAL B 1 36 ? -18.125 -3.428 2.406 1 91.31 36 VAL B O 1
ATOM 1177 N N . LYS B 1 37 ? -17.391 -1.333 2.506 1 89.44 37 LYS B N 1
ATOM 1178 C CA . LYS B 1 37 ? -16.016 -1.688 2.131 1 89.44 37 LYS B CA 1
ATOM 1179 C C . LYS B 1 37 ? -15.219 -2.154 3.344 1 89.44 37 LYS B C 1
ATOM 1181 O O . LYS B 1 37 ? -15.258 -1.515 4.398 1 89.44 37 LYS B O 1
ATOM 1186 N N . ARG B 1 38 ? -14.672 -3.375 3.125 1 92.31 38 ARG B N 1
ATOM 1187 C CA . ARG B 1 38 ? -13.812 -3.912 4.176 1 92.31 38 ARG B CA 1
ATOM 1188 C C . ARG B 1 38 ? -12.461 -4.336 3.613 1 92.31 38 ARG B C 1
ATOM 1190 O O . ARG B 1 38 ? -12.391 -4.883 2.51 1 92.31 38 ARG B O 1
ATOM 1197 N N . THR B 1 39 ? -11.398 -4.059 4.445 1 95.62 39 THR B N 1
ATOM 1198 C CA . THR B 1 39 ? -10.062 -4.48 4.039 1 95.62 39 THR B CA 1
ATOM 1199 C C . THR B 1 39 ? -9.648 -5.75 4.777 1 95.62 39 THR B C 1
ATOM 1201 O O . THR B 1 39 ? -9.805 -5.844 6 1 95.62 39 THR B O 1
ATOM 1204 N N . LYS B 1 40 ? -9.266 -6.68 3.979 1 96.38 40 LYS B N 1
ATOM 1205 C CA . LYS B 1 40 ? -8.75 -7.918 4.551 1 96.38 40 LYS B CA 1
ATOM 1206 C C . LYS B 1 40 ? -7.305 -8.156 4.125 1 96.38 40 LYS B C 1
ATOM 1208 O O . LYS B 1 40 ? -6.949 -7.941 2.965 1 96.38 40 LYS B O 1
ATOM 1213 N N . LYS B 1 41 ? -6.48 -8.633 5.078 1 97.75 41 LYS B N 1
ATOM 1214 C CA . LYS B 1 41 ? -5.078 -8.906 4.793 1 97.75 41 LYS B CA 1
ATOM 1215 C C . LYS B 1 41 ? -4.84 -10.406 4.602 1 97.75 41 LYS B C 1
ATOM 1217 O O . LYS B 1 41 ? -5.352 -11.219 5.371 1 97.75 41 LYS B O 1
ATOM 1222 N N . TYR B 1 42 ? -4.141 -10.734 3.582 1 98.31 42 TYR B N 1
ATOM 1223 C CA . TYR B 1 42 ? -3.84 -12.125 3.25 1 98.31 42 TYR B CA 1
ATOM 1224 C C . TYR B 1 42 ? -2.334 -12.359 3.201 1 98.31 42 TYR B C 1
ATOM 1226 O O . TYR B 1 42 ? -1.586 -11.523 2.688 1 98.31 42 TYR B O 1
ATOM 1234 N N . HIS B 1 43 ? -1.909 -13.422 3.752 1 98.62 43 HIS B N 1
ATOM 1235 C CA . HIS B 1 43 ? -0.542 -13.875 3.531 1 98.62 43 HIS B CA 1
ATOM 1236 C C . HIS B 1 43 ? -0.424 -14.648 2.221 1 98.62 43 HIS B C 1
ATOM 1238 O O . HIS B 1 43 ? -1.16 -15.609 1.993 1 98.62 43 HIS B O 1
ATOM 1244 N N . ALA B 1 44 ? 0.511 -14.195 1.374 1 98.75 44 ALA B N 1
ATOM 1245 C CA . ALA B 1 44 ? 0.663 -14.844 0.071 1 98.75 44 ALA B CA 1
ATOM 1246 C C . ALA B 1 44 ? 2.102 -15.297 -0.15 1 98.75 44 ALA B C 1
ATOM 1248 O O . ALA B 1 44 ? 3.047 -14.594 0.215 1 98.75 44 ALA B O 1
ATOM 1249 N N . HIS B 1 45 ? 2.205 -16.391 -0.699 1 98.75 45 HIS B N 1
ATOM 1250 C CA . HIS B 1 45 ? 3.512 -16.953 -1.025 1 98.75 45 HIS B CA 1
ATOM 1251 C C . HIS B 1 45 ? 4.148 -16.219 -2.205 1 98.75 45 HIS B C 1
ATOM 1253 O O . HIS B 1 45 ? 3.527 -16.078 -3.262 1 98.75 45 HIS B O 1
ATOM 1259 N N . ASP B 1 46 ? 5.328 -15.766 -1.965 1 98.38 46 ASP B N 1
ATOM 1260 C CA . ASP B 1 46 ? 6.152 -15.125 -2.982 1 98.38 46 ASP B CA 1
ATOM 1261 C C . ASP B 1 46 ? 7.547 -15.742 -3.031 1 98.38 46 ASP B C 1
ATOM 1263 O O . ASP B 1 46 ? 8.484 -15.234 -2.408 1 98.38 46 ASP B O 1
ATOM 1267 N N . GLU B 1 47 ? 7.68 -16.688 -3.887 1 96.88 47 GLU B N 1
ATOM 1268 C CA . GLU B 1 47 ? 8.852 -17.562 -3.9 1 96.88 47 GLU B CA 1
ATOM 1269 C C . GLU B 1 47 ? 10.133 -16.766 -4.082 1 96.88 47 GLU B C 1
ATOM 1271 O O . GLU B 1 47 ? 11.141 -17.047 -3.418 1 96.88 47 GLU B O 1
ATOM 1276 N N . ARG B 1 48 ? 10.102 -15.773 -4.902 1 97.06 48 ARG B N 1
ATOM 1277 C CA . ARG B 1 48 ? 11.328 -15.055 -5.258 1 97.06 48 ARG B CA 1
ATOM 1278 C C . ARG B 1 48 ? 11.43 -13.742 -4.488 1 97.06 48 ARG B C 1
ATOM 1280 O O . ARG B 1 48 ? 12.305 -12.922 -4.777 1 97.06 48 ARG B O 1
ATOM 1287 N N . ASN B 1 49 ? 10.57 -13.5 -3.553 1 97.5 49 ASN B N 1
ATOM 1288 C CA . ASN B 1 49 ? 10.578 -12.25 -2.801 1 97.5 49 ASN B CA 1
ATOM 1289 C C . ASN B 1 49 ? 10.625 -11.039 -3.727 1 97.5 49 ASN B C 1
ATOM 1291 O O . ASN B 1 49 ? 11.414 -10.117 -3.506 1 97.5 49 ASN B O 1
ATOM 1295 N N . GLU B 1 50 ? 9.758 -11.008 -4.695 1 96.94 50 GLU B N 1
ATOM 1296 C CA . GLU B 1 50 ? 9.789 -9.977 -5.723 1 96.94 50 GLU B CA 1
ATOM 1297 C C . GLU B 1 50 ? 8.875 -8.805 -5.363 1 96.94 50 GLU B C 1
ATOM 1299 O O . GLU B 1 50 ? 9.125 -7.668 -5.766 1 96.94 50 GLU B O 1
ATOM 1304 N N . CYS B 1 51 ? 7.883 -9.008 -4.621 1 97.81 51 CYS B N 1
ATOM 1305 C CA . CYS B 1 51 ? 6.902 -7.98 -4.285 1 97.81 51 CYS B CA 1
ATOM 1306 C C . CYS B 1 51 ? 7.438 -7.039 -3.215 1 97.81 51 CYS B C 1
ATOM 1308 O O . CYS B 1 51 ? 8.094 -7.48 -2.266 1 97.81 51 CYS B O 1
ATOM 1310 N N . LYS B 1 52 ? 7.164 -5.801 -3.389 1 96.44 52 LYS B N 1
ATOM 1311 C CA . LYS B 1 52 ? 7.555 -4.77 -2.432 1 96.44 52 LYS B CA 1
ATOM 1312 C C . LYS B 1 52 ? 6.34 -3.988 -1.938 1 96.44 52 LYS B C 1
ATOM 1314 O O . LYS B 1 52 ? 5.293 -3.984 -2.588 1 96.44 52 LYS B O 1
ATOM 1319 N N . ILE B 1 53 ? 6.555 -3.4 -0.821 1 97.56 53 ILE B N 1
ATOM 1320 C CA . ILE B 1 53 ? 5.477 -2.609 -0.24 1 97.56 53 ILE B CA 1
ATOM 1321 C C . ILE B 1 53 ? 4.996 -1.57 -1.251 1 97.56 53 ILE B C 1
ATOM 1323 O O . ILE B 1 53 ? 5.809 -0.908 -1.902 1 97.56 53 ILE B O 1
ATOM 1327 N N . GLY B 1 54 ? 3.67 -1.541 -1.385 1 96.69 54 GLY B N 1
ATOM 1328 C CA . GLY B 1 54 ? 3.107 -0.56 -2.299 1 96.69 54 GLY B CA 1
ATOM 1329 C C . GLY B 1 54 ? 2.754 -1.141 -3.654 1 96.69 54 GLY B C 1
ATOM 1330 O O . GLY B 1 54 ? 1.985 -0.542 -4.41 1 96.69 54 GLY B O 1
ATOM 1331 N N . ASP B 1 55 ? 3.346 -2.256 -4.02 1 97.06 55 ASP B N 1
ATOM 1332 C CA . ASP B 1 55 ? 3.012 -2.908 -5.277 1 97.06 55 ASP B CA 1
ATOM 1333 C C . ASP B 1 55 ? 1.563 -3.393 -5.281 1 97.06 55 ASP B C 1
ATOM 1335 O O . ASP B 1 55 ? 1.059 -3.859 -4.258 1 97.06 55 ASP B O 1
ATOM 1339 N N . VAL B 1 56 ? 0.945 -3.234 -6.395 1 97.31 56 VAL B N 1
ATOM 1340 C CA . VAL B 1 56 ? -0.362 -3.852 -6.602 1 97.31 56 VAL B CA 1
ATOM 1341 C C . VAL B 1 56 ? -0.187 -5.242 -7.207 1 97.31 56 VAL B C 1
ATOM 1343 O O . VAL B 1 56 ? 0.501 -5.402 -8.219 1 97.31 56 VAL B O 1
ATOM 1346 N N . VAL B 1 57 ? -0.838 -6.242 -6.555 1 98.38 57 VAL B N 1
ATOM 1347 C CA . VAL B 1 57 ? -0.588 -7.609 -7 1 98.38 57 VAL B CA 1
ATOM 1348 C C . VAL B 1 57 ? -1.91 -8.367 -7.121 1 98.38 57 VAL B C 1
ATOM 1350 O O . VAL B 1 57 ? -2.918 -7.961 -6.531 1 98.38 57 VAL B O 1
ATOM 1353 N N . GLU B 1 58 ? -1.856 -9.391 -7.926 1 97.88 58 GLU B N 1
ATOM 1354 C CA . GLU B 1 58 ? -2.93 -10.375 -7.988 1 97.88 58 GLU B CA 1
ATOM 1355 C C . GLU B 1 58 ? -2.541 -11.664 -7.258 1 97.88 58 GLU B C 1
ATOM 1357 O O . GLU B 1 58 ? -1.438 -12.18 -7.445 1 97.88 58 GLU B O 1
ATOM 1362 N N . ILE B 1 59 ? -3.453 -12.055 -6.395 1 98.31 59 ILE B N 1
ATOM 1363 C CA . ILE B 1 59 ? -3.178 -13.289 -5.668 1 98.31 59 ILE B CA 1
ATOM 1364 C C . ILE B 1 59 ? -4.273 -14.312 -5.961 1 98.31 59 ILE B C 1
ATOM 1366 O O . ILE B 1 59 ? -5.379 -13.953 -6.367 1 98.31 59 ILE B O 1
ATOM 1370 N N . GLU B 1 60 ? -3.867 -15.578 -5.766 1 98.25 60 GLU B N 1
ATOM 1371 C CA . GLU B 1 60 ? -4.809 -16.656 -6.023 1 98.25 60 GLU B CA 1
ATOM 1372 C C . GLU B 1 60 ? -4.832 -17.656 -4.863 1 98.25 60 GLU B C 1
ATOM 1374 O O . GLU B 1 60 ? -3.801 -17.906 -4.242 1 98.25 60 GLU B O 1
ATOM 1379 N N . GLU B 1 61 ? -5.988 -18.141 -4.637 1 97.88 61 GLU B N 1
ATOM 1380 C CA . GLU B 1 61 ? -6.152 -19.125 -3.57 1 97.88 61 GLU B CA 1
ATOM 1381 C C . GLU B 1 61 ? -5.469 -20.453 -3.93 1 97.88 61 GLU B C 1
ATOM 1383 O O . GLU B 1 61 ? -5.527 -20.891 -5.078 1 97.88 61 GLU B O 1
ATOM 1388 N N . THR B 1 62 ? -4.781 -21.031 -3.018 1 96.69 62 THR B N 1
ATOM 1389 C CA . THR B 1 62 ? -4.109 -22.312 -3.201 1 96.69 62 THR B CA 1
ATOM 1390 C C . THR B 1 62 ? -4.383 -23.25 -2.02 1 96.69 62 THR B C 1
ATOM 1392 O O . THR B 1 62 ? -5.09 -22.875 -1.081 1 96.69 62 THR B O 1
ATOM 1395 N N . ARG B 1 63 ? -3.938 -24.344 -2.209 1 95.62 63 ARG B N 1
ATOM 1396 C CA . ARG B 1 63 ? -3.943 -25.219 -1.041 1 95.62 63 ARG B CA 1
ATOM 1397 C C . ARG B 1 63 ? -3.199 -24.578 0.127 1 95.62 63 ARG B C 1
ATOM 1399 O O . ARG B 1 63 ? -2.186 -23.906 -0.071 1 95.62 63 ARG B O 1
ATOM 1406 N N . PRO B 1 64 ? -3.654 -24.844 1.334 1 96.31 64 PRO B N 1
ATOM 1407 C CA . PRO B 1 64 ? -3 -24.203 2.482 1 96.31 64 PRO B CA 1
ATOM 1408 C C . PRO B 1 64 ? -1.53 -24.609 2.613 1 96.31 64 PRO B C 1
ATOM 1410 O O . PRO B 1 64 ? -1.191 -25.781 2.492 1 96.31 64 PRO B O 1
ATOM 1413 N N . LEU B 1 65 ? -0.636 -23.594 2.805 1 95.38 65 LEU B N 1
ATOM 1414 C CA . LEU B 1 65 ? 0.791 -23.828 3.012 1 95.38 65 LEU B CA 1
ATOM 1415 C C . LEU B 1 65 ? 1.146 -23.75 4.492 1 95.38 65 LEU B C 1
ATOM 1417 O O . LEU B 1 65 ? 2.098 -24.375 4.941 1 95.38 65 LEU B O 1
ATOM 1421 N N . SER B 1 66 ? 0.448 -22.984 5.262 1 95.31 66 SER B N 1
ATOM 1422 C CA . SER B 1 66 ? 0.524 -22.812 6.711 1 95.31 66 SER B CA 1
ATOM 1423 C C . SER B 1 66 ? -0.844 -22.484 7.301 1 95.31 66 SER B C 1
ATOM 1425 O O . SER B 1 66 ? -1.859 -22.562 6.605 1 95.31 66 SER B O 1
ATOM 1427 N N . LYS B 1 67 ? -0.869 -22.172 8.547 1 95.19 67 LYS B N 1
ATOM 1428 C CA . LYS B 1 67 ? -2.123 -21.828 9.211 1 95.19 67 LYS B CA 1
ATOM 1429 C C . LYS B 1 67 ? -2.752 -20.594 8.57 1 95.19 67 LYS B C 1
ATOM 1431 O O . LYS B 1 67 ? -3.971 -20.531 8.391 1 95.19 67 LYS B O 1
ATOM 1436 N N . THR B 1 68 ? -1.986 -19.688 8.094 1 95.75 68 THR B N 1
ATOM 1437 C CA . THR B 1 68 ? -2.531 -18.406 7.66 1 95.75 68 THR B CA 1
ATOM 1438 C C . THR B 1 68 ? -2.246 -18.172 6.18 1 95.75 68 THR B C 1
ATOM 1440 O O . THR B 1 68 ? -2.791 -17.25 5.578 1 95.75 68 THR B O 1
ATOM 1443 N N . LYS B 1 69 ? -1.464 -19 5.555 1 97.06 69 LYS B N 1
ATOM 1444 C CA . LYS B 1 69 ? -1.043 -18.75 4.18 1 97.06 69 LYS B CA 1
ATOM 1445 C C . LYS B 1 69 ? -1.761 -19.703 3.213 1 97.06 69 LYS B C 1
ATOM 1447 O O . LYS B 1 69 ? -1.368 -20.859 3.059 1 97.06 69 LYS B O 1
ATOM 1452 N N . ARG B 1 70 ? -2.734 -19.141 2.562 1 97.75 70 ARG B N 1
ATOM 1453 C CA . ARG B 1 70 ? -3.539 -19.922 1.625 1 97.75 70 ARG B CA 1
ATOM 1454 C C . ARG B 1 70 ? -3.594 -19.234 0.26 1 97.75 70 ARG B C 1
ATOM 1456 O O . ARG B 1 70 ? -4.488 -19.516 -0.542 1 97.75 70 ARG B O 1
ATOM 1463 N N . TRP B 1 71 ? -2.703 -18.359 0.11 1 98.44 71 TRP B N 1
ATOM 1464 C CA . TRP B 1 71 ? -2.682 -17.594 -1.131 1 98.44 71 TRP B CA 1
ATOM 1465 C C . TRP B 1 71 ? -1.28 -17.562 -1.731 1 98.44 71 TRP B C 1
ATOM 1467 O O . TRP B 1 71 ? -0.29 -17.734 -1.017 1 98.44 71 TRP B O 1
ATOM 1477 N N . ARG B 1 72 ? -1.229 -17.328 -3.031 1 98.25 72 ARG B N 1
ATOM 1478 C CA . ARG B 1 72 ? 0.034 -17.141 -3.734 1 98.25 72 ARG B CA 1
ATOM 1479 C C . ARG B 1 72 ? -0.052 -15.945 -4.688 1 98.25 72 ARG B C 1
ATOM 1481 O O . ARG B 1 72 ? -1.118 -15.664 -5.234 1 98.25 72 ARG B O 1
ATOM 1488 N N . VAL B 1 73 ? 1.089 -15.359 -4.84 1 98.5 73 VAL B N 1
ATOM 1489 C CA . VAL B 1 73 ? 1.155 -14.25 -5.781 1 98.5 73 VAL B CA 1
ATOM 1490 C C . VAL B 1 73 ? 1.149 -14.781 -7.211 1 98.5 73 VAL B C 1
ATOM 1492 O O . VAL B 1 73 ? 1.938 -15.664 -7.555 1 98.5 73 VAL B O 1
ATOM 1495 N N . VAL B 1 74 ? 0.278 -14.242 -8.016 1 97.62 74 VAL B N 1
ATOM 1496 C CA . VAL B 1 74 ? 0.177 -14.633 -9.414 1 97.62 74 VAL B CA 1
ATOM 1497 C C . VAL B 1 74 ? 1.019 -13.695 -10.281 1 97.62 74 VAL B C 1
ATOM 1499 O O . VAL B 1 74 ? 1.837 -14.148 -11.086 1 97.62 74 VAL B O 1
ATOM 1502 N N . ARG B 1 75 ? 0.822 -12.422 -10.078 1 97.25 75 ARG B N 1
ATOM 1503 C CA . ARG B 1 75 ? 1.574 -11.438 -10.844 1 97.25 75 ARG B CA 1
ATOM 1504 C C . ARG B 1 75 ? 1.558 -10.078 -10.141 1 97.25 75 ARG B C 1
ATOM 1506 O O . ARG B 1 75 ? 0.685 -9.812 -9.312 1 97.25 75 ARG B O 1
ATOM 1513 N N . ILE B 1 76 ? 2.498 -9.297 -10.523 1 97.56 76 ILE B N 1
ATOM 1514 C CA . ILE B 1 76 ? 2.535 -7.895 -10.117 1 97.56 76 ILE B CA 1
ATOM 1515 C C . ILE B 1 76 ? 1.873 -7.027 -11.188 1 97.56 76 ILE B C 1
ATOM 1517 O O . ILE B 1 76 ? 2.352 -6.961 -12.32 1 97.56 76 ILE B O 1
ATOM 1521 N N . ILE B 1 77 ? 0.841 -6.449 -10.867 1 96.56 77 ILE B N 1
ATOM 1522 C CA . ILE B 1 77 ? 0.067 -5.66 -11.812 1 96.56 77 ILE B CA 1
ATOM 1523 C C . ILE B 1 77 ? 0.724 -4.293 -12 1 96.56 77 ILE B C 1
ATOM 1525 O O . ILE B 1 77 ? 0.833 -3.803 -13.133 1 96.56 77 ILE B O 1
ATOM 1529 N N . GLN B 1 78 ? 1.158 -3.67 -10.914 1 94.69 78 GLN B N 1
ATOM 1530 C C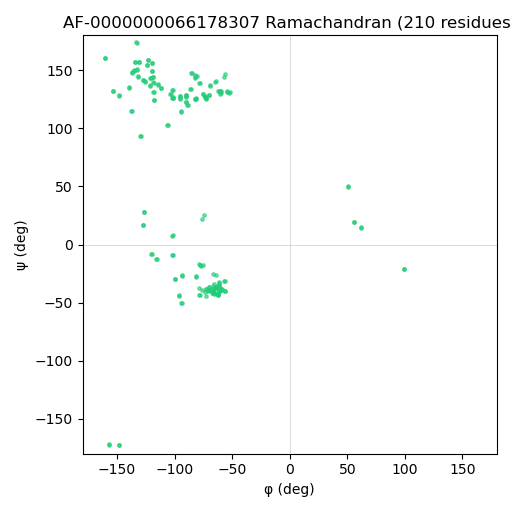A . GLN B 1 78 ? 1.776 -2.348 -10.938 1 94.69 78 GLN B CA 1
ATOM 1531 C C . GLN B 1 78 ? 2.818 -2.207 -9.828 1 94.69 78 GLN B C 1
ATOM 1533 O O . GLN B 1 78 ? 2.533 -2.486 -8.664 1 94.69 78 GLN B O 1
ATOM 1538 N N . ARG B 1 79 ? 3.949 -1.805 -10.242 1 94.62 79 ARG B N 1
ATOM 1539 C CA . ARG B 1 79 ? 5.004 -1.528 -9.273 1 94.62 79 ARG B CA 1
ATOM 1540 C C . ARG B 1 79 ? 4.836 -0.141 -8.664 1 94.62 79 ARG B C 1
ATOM 1542 O O . ARG B 1 79 ? 4.48 0.811 -9.359 1 94.62 79 ARG B O 1
ATOM 1549 N N . PHE B 1 80 ? 5.164 -0.104 -7.398 1 93.12 80 PHE B N 1
ATOM 1550 C CA . PHE B 1 80 ? 5.09 1.196 -6.742 1 93.12 80 PHE B CA 1
ATOM 1551 C C . PHE B 1 80 ? 6.453 1.88 -6.742 1 93.12 80 PHE B C 1
ATOM 1553 O O . PHE B 1 80 ? 7.453 1.284 -6.332 1 93.12 80 PHE B O 1
ATOM 1560 N N . GLU B 1 81 ? 6.48 2.988 -7.215 1 90.25 81 GLU B N 1
ATOM 1561 C CA . GLU B 1 81 ? 7.633 3.883 -7.172 1 90.25 81 GLU B CA 1
ATOM 1562 C C . GLU B 1 81 ? 7.211 5.309 -6.828 1 90.25 81 GLU B C 1
ATOM 1564 O O . GLU B 1 81 ? 6.547 5.977 -7.629 1 90.25 81 GLU B O 1
ATOM 1569 N N . PRO B 1 82 ? 7.652 5.793 -5.68 1 88 82 PRO B N 1
ATOM 1570 C CA . PRO B 1 82 ? 7.219 7.117 -5.23 1 88 82 PRO B CA 1
ATOM 1571 C C . PRO B 1 82 ? 7.516 8.211 -6.254 1 88 82 PRO B C 1
ATOM 1573 O O . PRO B 1 82 ? 6.703 9.117 -6.445 1 88 82 PRO B O 1
ATOM 1576 N N . GLU B 1 83 ? 8.633 8.117 -6.855 1 86.94 83 GLU B N 1
ATOM 1577 C CA . GLU B 1 83 ? 9.031 9.125 -7.836 1 86.94 83 GLU B CA 1
ATOM 1578 C C . GLU B 1 83 ? 8.078 9.133 -9.031 1 86.94 83 GLU B C 1
ATOM 1580 O O . GLU B 1 83 ? 7.75 10.195 -9.562 1 86.94 83 GLU B O 1
ATOM 1585 N N . ARG B 1 84 ? 7.652 8.016 -9.414 1 87.81 84 ARG B N 1
ATOM 1586 C CA . ARG B 1 84 ? 6.746 7.895 -10.555 1 87.81 84 ARG B CA 1
ATOM 1587 C C . ARG B 1 84 ? 5.398 8.547 -10.258 1 87.81 84 ARG B C 1
ATOM 1589 O O . ARG B 1 84 ? 4.832 9.234 -11.109 1 87.81 84 ARG B O 1
ATOM 1596 N N . VAL B 1 85 ? 5.004 8.375 -9.047 1 89.19 85 VAL B N 1
ATOM 1597 C CA . VAL B 1 85 ? 3.703 8.906 -8.656 1 89.19 85 VAL B CA 1
ATOM 1598 C C . VAL B 1 85 ? 3.758 10.43 -8.609 1 89.19 85 VAL B C 1
ATOM 1600 O O . VAL B 1 85 ? 2.834 11.102 -9.07 1 89.19 85 VAL B O 1
ATOM 1603 N N . LEU B 1 86 ? 4.852 10.922 -8.125 1 91.44 86 LEU B N 1
ATOM 1604 C CA . LEU B 1 86 ? 5.012 12.367 -8.023 1 91.44 86 LEU B CA 1
ATOM 1605 C C . LEU B 1 86 ? 5.09 13.008 -9.406 1 91.44 86 LEU B C 1
ATOM 1607 O O . LEU B 1 86 ? 4.516 14.078 -9.633 1 91.44 86 LEU B O 1
ATOM 1611 N N . LYS B 1 87 ? 5.805 12.391 -10.305 1 91.88 87 LYS B N 1
ATOM 1612 C CA . LYS B 1 87 ? 5.914 12.898 -11.664 1 91.88 87 LYS B CA 1
ATOM 1613 C C . LYS B 1 87 ? 4.555 12.922 -12.359 1 91.88 87 LYS B C 1
ATOM 1615 O O . LYS B 1 87 ? 4.234 13.867 -13.078 1 91.88 87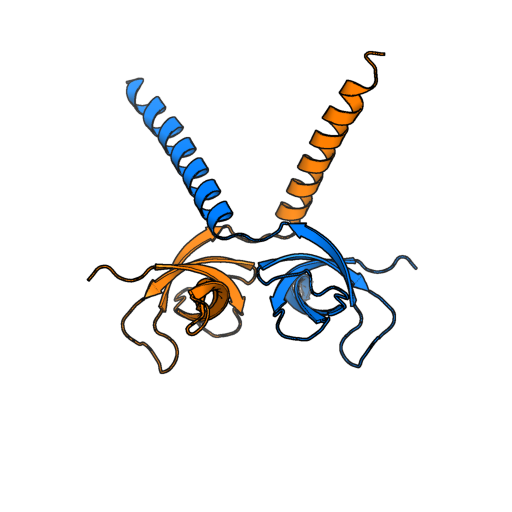 LYS B O 1
ATOM 1620 N N . GLU B 1 88 ? 3.877 11.805 -12.125 1 90.44 88 GLU B N 1
ATOM 1621 C CA . GLU B 1 88 ? 2.541 11.727 -12.711 1 90.44 88 GLU B CA 1
ATOM 1622 C C . GLU B 1 88 ? 1.644 12.844 -12.18 1 90.44 88 GLU B C 1
ATOM 1624 O O . GLU B 1 88 ? 0.877 13.445 -12.938 1 90.44 88 GLU B O 1
ATOM 1629 N N . GLU B 1 89 ? 1.803 13.07 -10.945 1 89.19 89 GLU B N 1
ATOM 1630 C CA . GLU B 1 89 ? 1.028 14.141 -10.336 1 89.19 89 GLU B CA 1
ATOM 1631 C C . GLU B 1 89 ? 1.44 15.508 -10.891 1 89.19 89 GLU B C 1
ATOM 1633 O O . GLU B 1 89 ? 0.593 16.375 -11.109 1 89.19 89 GLU B O 1
ATOM 1638 N N . GLU B 1 90 ? 2.689 15.633 -11.016 1 91.75 90 GLU B N 1
ATOM 1639 C CA . GLU B 1 90 ? 3.193 16.875 -11.57 1 91.75 90 GLU B CA 1
ATOM 1640 C C . GLU B 1 90 ? 2.705 17.094 -13 1 91.75 90 GLU B C 1
ATOM 1642 O O . GLU B 1 90 ? 2.377 18.203 -13.391 1 91.75 90 GLU B O 1
ATOM 1647 N N . ASP B 1 91 ? 2.74 16.031 -13.805 1 89.62 91 ASP B N 1
ATOM 1648 C CA . ASP B 1 91 ? 2.273 16.094 -15.188 1 89.62 91 ASP B CA 1
ATOM 1649 C C . ASP B 1 91 ? 0.798 16.484 -15.25 1 89.62 91 ASP B C 1
ATOM 1651 O O . ASP B 1 91 ? 0.397 17.281 -16.094 1 89.62 91 ASP B O 1
ATOM 1655 N N . ILE B 1 92 ? 0.049 15.945 -14.266 1 89.38 92 ILE B N 1
ATOM 1656 C CA . ILE B 1 92 ? -1.382 16.219 -14.234 1 89.38 92 ILE B CA 1
ATOM 1657 C C . ILE B 1 92 ? -1.608 17.688 -13.836 1 89.38 92 ILE B C 1
ATOM 1659 O O . ILE B 1 92 ? -2.443 18.375 -14.43 1 89.38 92 ILE B O 1
ATOM 1663 N N . GLN B 1 93 ? -0.822 18.078 -12.938 1 88.38 93 GLN B N 1
ATOM 1664 C CA . GLN B 1 93 ? -0.949 19.469 -12.5 1 88.38 93 GLN B CA 1
ATOM 1665 C C . GLN B 1 93 ? -0.563 20.438 -13.609 1 88.38 93 GLN B C 1
ATOM 1667 O O . GLN B 1 93 ? -1.208 21.469 -13.797 1 88.38 93 GLN B O 1
ATOM 1672 N N . GLU B 1 94 ? 0.531 20.047 -14.312 1 90.94 94 GLU B N 1
ATOM 1673 C CA . GLU B 1 94 ? 0.959 20.875 -15.438 1 90.94 94 GLU B CA 1
ATOM 1674 C C . GLU B 1 94 ? -0.109 20.922 -16.531 1 90.94 94 GLU B C 1
ATOM 1676 O O . GLU B 1 94 ? -0.33 21.969 -17.141 1 90.94 94 GLU B O 1
ATOM 1681 N N . GLU B 1 95 ? -0.662 19.766 -16.781 1 88.31 95 GLU B N 1
ATOM 1682 C CA . GLU B 1 95 ? -1.725 19.703 -17.781 1 88.31 95 GLU B CA 1
ATOM 1683 C C . GLU B 1 95 ? -2.918 20.562 -17.375 1 88.31 95 GLU B C 1
ATOM 1685 O O . GLU B 1 95 ? -3.52 21.234 -18.219 1 88.31 95 GLU B O 1
ATOM 1690 N N . ILE B 1 96 ? -3.195 20.609 -16.078 1 88.5 96 ILE B N 1
ATOM 1691 C CA . ILE B 1 96 ? -4.309 21.391 -15.578 1 88.5 96 ILE B CA 1
ATOM 1692 C C . ILE B 1 96 ? -3.971 22.891 -15.672 1 88.5 96 ILE B C 1
ATOM 1694 O O . ILE B 1 96 ? -4.809 23.688 -16.078 1 88.5 96 ILE B O 1
ATOM 1698 N N . GLU B 1 97 ? -2.717 23.062 -15.375 1 86.06 97 GLU B N 1
ATOM 1699 C CA . GLU B 1 97 ? -2.305 24.453 -15.438 1 86.06 97 GLU B CA 1
ATOM 1700 C C . GLU B 1 97 ? -2.262 24.953 -16.875 1 86.06 97 GLU B C 1
ATOM 1702 O O . GLU B 1 97 ? -2.562 26.125 -17.156 1 86.06 97 GLU B O 1
ATOM 1707 N N . ALA B 1 98 ? -1.854 24.109 -17.781 1 84.25 98 ALA B N 1
ATOM 1708 C CA . ALA B 1 98 ? -1.814 24.469 -19.203 1 84.25 98 ALA B CA 1
ATOM 1709 C C . ALA B 1 98 ? -3.221 24.703 -19.75 1 84.25 98 ALA B C 1
ATOM 1711 O O . ALA B 1 98 ? -3.434 25.594 -20.578 1 84.25 98 ALA B O 1
ATOM 1712 N N . VAL B 1 99 ? -4.176 23.922 -19.203 1 81.25 99 VAL B N 1
ATOM 1713 C CA . VAL B 1 99 ? -5.555 24.047 -19.672 1 81.25 99 VAL B CA 1
ATOM 1714 C C . VAL B 1 99 ? -6.207 25.266 -19.047 1 81.25 99 VAL B C 1
ATOM 1716 O O . VAL B 1 99 ? -6.973 25.984 -19.703 1 81.25 99 VAL B O 1
ATOM 1719 N N . GLU B 1 100 ? -5.812 25.406 -17.797 1 74.62 100 GLU B N 1
ATOM 1720 C CA . GLU B 1 100 ? -6.359 26.594 -17.125 1 74.62 100 GLU B CA 1
ATOM 1721 C C . GLU B 1 100 ? -5.695 27.859 -17.625 1 74.62 100 GLU B C 1
ATOM 1723 O O . GLU B 1 100 ? -6.332 28.922 -17.688 1 74.62 100 GLU B O 1
ATOM 1728 N N . GLY B 1 101 ? -4.469 27.781 -17.797 1 62.53 101 GLY B N 1
ATOM 1729 C CA . GLY B 1 101 ? -3.852 28.969 -18.359 1 62.53 101 GLY B CA 1
ATOM 1730 C C . GLY B 1 101 ? -4.281 29.25 -19.781 1 62.53 101 GLY B C 1
ATOM 1731 O O . GLY B 1 101 ? -4.168 30.375 -20.266 1 62.53 101 GLY B O 1
ATOM 1732 N N . LYS B 1 102 ? -4.492 28.328 -20.75 1 61.75 102 LYS B N 1
ATOM 1733 C CA . LYS B 1 102 ? -4.938 28.594 -22.109 1 61.75 102 LYS B CA 1
ATOM 1734 C C . LYS B 1 102 ? -6.348 29.188 -22.125 1 61.75 102 LYS B C 1
ATOM 1736 O O . LYS B 1 102 ? -6.785 29.75 -23.141 1 61.75 102 LYS B O 1
ATOM 1741 N N . GLY B 1 103 ? -7.242 28.875 -21 1 52 103 GLY B N 1
ATOM 1742 C CA . GLY B 1 103 ? -8.57 29.469 -21.078 1 52 103 GLY B CA 1
ATOM 1743 C C . GLY B 1 103 ? -8.586 30.938 -20.703 1 52 103 GLY B C 1
ATOM 1744 O O . GLY B 1 103 ? -9.648 31.562 -20.672 1 52 103 GLY B O 1
ATOM 1745 N N . GLY B 1 104 ? -7.57 31.484 -20.031 1 46.22 104 GLY B N 1
ATOM 1746 C CA . GLY B 1 104 ? -7.688 32.906 -19.703 1 46.22 104 GLY B CA 1
ATOM 1747 C C . GLY B 1 104 ? -7.738 33.781 -20.922 1 46.22 104 GLY B C 1
ATOM 1748 O O . GLY B 1 104 ? -8.086 34.969 -20.812 1 46.22 104 GLY B O 1
ATOM 1749 N N . VAL B 1 105 ? -6.992 33.594 -21.922 1 47.06 105 VAL B N 1
ATOM 1750 C CA . VAL B 1 105 ? -6.82 34.781 -22.75 1 47.06 105 VAL B CA 1
ATOM 1751 C C . VAL B 1 105 ? -8.07 35 -23.609 1 47.06 105 VAL B C 1
ATOM 1753 O O . VAL B 1 105 ? -8.117 35.906 -24.422 1 47.06 105 VAL B O 1
ATOM 1756 N N . GLU B 1 106 ? -8.906 33.938 -23.781 1 42.5 106 GLU B N 1
ATOM 1757 C CA . GLU B 1 106 ? -9.836 34.438 -24.781 1 42.5 106 GLU B CA 1
ATOM 1758 C C . GLU B 1 106 ? -10.805 35.438 -24.188 1 42.5 106 GLU B C 1
ATOM 1760 O O . GLU B 1 106 ? -11.828 35.062 -23.625 1 42.5 106 GLU B O 1
ATOM 1765 N N . SER B 1 107 ? -10.336 36.125 -23.031 1 30.05 107 SER B N 1
ATOM 1766 C CA . SER B 1 107 ? -11.07 37.375 -23.125 1 30.05 107 SER B CA 1
ATOM 1767 C C . SER B 1 107 ? -10.367 38.344 -24.062 1 30.05 107 SER B C 1
ATOM 1769 O O . SER B 1 107 ? -9.141 38.375 -24.141 1 30.05 107 SER B O 1
#

Nearest PDB structures (foldseek):
  8cwo-assembly1_Q  TM=9.131E-01  e=2.447E-09  Cutibacterium acnes
  8fmw-assembly1_Q  TM=9.265E-01  e=2.319E-09  Borreliella burgdorferi B31
  7ryh-assembly1_q  TM=9.055E-01  e=3.559E-09  Acinetobacter baumannii AB0057
  8y39-assembly1_q  TM=9.183E-01  e=1.682E-08  Staphylococcus aureus
  8a22-assembly1_Bq  TM=7.039E-01  e=6.414E-08  Polytomella magna

Organism: Thermotoga petrophila (strain ATCC BAA-488 / DSM 13995 / JCM 10881 / RKU-1) (NCBI:txid390874)

Secondary structure (DSSP, 8-state):
-PPPEEEEEEEE--STTEEEEEEEEEEE-TTT--EEEEEEEEEEE-TT----TT-EEEEEE-S-SSSSEEEEEEEEEE---HHHHHHHHHHHHHHHHHHHHHSSTT-/-PPPEEEEEEEE--STTEEEEEEEEEEE-TTT--EEEEEEEEEEE-TT----TT-EEEEEE-S-SSSSEEEEEEEEEE---HHHHHHHHHHHHHHHHHHHHHTSS--

Foldseek 3Di:
DPWDKFKFFWADLPDPQKTKGWGWDWDADPPPRDTDIDIDIAIAGHNVSPHDGGWIFMKTADPDPDPGHGIYTDDTPGDDDPVVVVVVVVVVVVVVVVVVVVVPPVD/DPWDKFKFFFADLPDPQKTKGWGWDWDADPPPRDTDIDIDIAIAGHNVSPDDGGWIFMKTADPDPDPGHGIYTDDTPGDDDPVVVVVVVVVVVVVVCVVVVVVPPVD

Sequence (214 aa):
MPRKRLTGIVVSDKMDKTVVVAVEKLVQHPIYKKYVKRTKKYHAHDERNECKIGDVVEIEETRPLSKTKRWRVVRIIQRFEPERVLKEEEDIQEEIEAVEGKGGVESMPRKRLTGIVVSDKMDKTVVVAVEKLVQHPIYKKYVKRTKKYHAHDERNECKIGDVVEIEETRPLSKTKRWRVVRIIQRFEPERVLKEEEDIQEEIEAVEGKGGVES

InterPro domains:
  IPR000266 Small ribosomal subunit protein uS17 [PF00366] (8-75)
  IPR000266 Small ribosomal subunit protein uS17 [PR00973] (22-45)
  IPR000266 Small ribosomal subunit protein uS17 [PR00973] (54-64)
  IPR000266 Small ribosomal subunit protein uS17 [PR00973] (64-71)
  IPR000266 Small ribosomal subunit protein uS17 [PTHR10744] (3-80)
  IPR012340 Nucleic acid-binding, OB-fold [G3DSA:2.40.50.140] (1-104)
  IPR012340 Nucleic acid-binding, OB-fold [SSF50249] (3-81)
  IPR019979 Small ribosomal subunit protein uS17, conserved site [PS00056] (54-66)
  IPR019984 Small ribosomal subunit protein uS17, bacteria/chloroplast [MF_01345_B] (3-78)
  IPR019984 Small ribosomal subunit protein uS17, bacteria/chloroplast [NF004123] (3-74)
  IPR019984 Small ribosomal subunit protein uS17, bacteria/chloroplast [TIGR03635] (3-74)

Radius of gyration: 20.48 Å; Cα contacts (8 Å, |Δi|>4): 406; chains: 2; bounding box: 60×63×66 Å